Protein AF-A0A4Q4T130-F1 (afdb_monomer_lite)

Radius of gyration: 20.11 Å; chains: 1; bounding box: 54×39×54 Å

Structure (mmCIF, N/CA/C/O backbone):
data_AF-A0A4Q4T130-F1
#
_entry.id   AF-A0A4Q4T130-F1
#
loop_
_atom_site.group_PDB
_atom_site.id
_atom_site.type_symbol
_atom_site.label_atom_id
_atom_site.label_alt_id
_atom_site.label_comp_id
_atom_site.label_asym_id
_atom_site.label_entity_id
_atom_site.label_seq_id
_atom_site.pdbx_PDB_ins_code
_atom_site.Cartn_x
_atom_site.Cartn_y
_atom_site.Cartn_z
_atom_site.occupancy
_atom_site.B_iso_or_equiv
_atom_site.auth_seq_id
_atom_site.auth_comp_id
_atom_site.auth_asym_id
_atom_site.auth_atom_id
_atom_site.pdbx_PDB_model_num
ATOM 1 N N . MET A 1 1 ? 33.029 -19.494 -10.590 1.00 33.56 1 MET A N 1
ATOM 2 C CA . MET A 1 1 ? 32.177 -19.013 -11.698 1.00 33.56 1 MET A CA 1
ATOM 3 C C . MET A 1 1 ? 30.740 -19.379 -11.363 1.00 33.56 1 MET A C 1
ATOM 5 O O . MET A 1 1 ? 30.361 -20.527 -11.539 1.00 33.56 1 MET A O 1
ATOM 9 N N . ALA A 1 2 ? 29.992 -18.457 -10.752 1.00 32.38 2 ALA A N 1
ATOM 10 C CA . ALA A 1 2 ? 28.588 -18.683 -10.419 1.00 32.38 2 ALA A CA 1
ATOM 11 C C . ALA A 1 2 ? 27.733 -18.374 -11.653 1.00 32.38 2 ALA A C 1
ATOM 13 O O . ALA A 1 2 ? 27.843 -17.309 -12.256 1.00 32.38 2 ALA A O 1
ATOM 14 N N . GLN A 1 3 ? 26.941 -19.357 -12.055 1.00 32.34 3 GLN A N 1
ATOM 15 C CA . GLN A 1 3 ? 26.099 -19.342 -13.240 1.00 32.34 3 GLN A CA 1
ATOM 16 C C . GLN A 1 3 ? 24.960 -18.331 -13.030 1.00 32.34 3 GLN A C 1
ATOM 18 O O . GLN A 1 3 ? 24.119 -18.525 -12.151 1.00 32.34 3 GLN A O 1
ATOM 23 N N . ARG A 1 4 ? 24.965 -17.230 -13.801 1.00 37.72 4 ARG A N 1
ATOM 24 C CA . ARG A 1 4 ? 23.884 -16.229 -13.829 1.00 37.72 4 ARG A CA 1
ATOM 25 C C . ARG A 1 4 ? 22.572 -16.954 -14.157 1.00 37.72 4 ARG A C 1
ATOM 27 O O . ARG A 1 4 ? 22.457 -17.572 -15.214 1.00 37.72 4 ARG A O 1
ATOM 34 N N . ARG A 1 5 ? 21.613 -16.949 -13.227 1.00 41.00 5 ARG A N 1
ATOM 35 C CA . ARG A 1 5 ? 20.306 -17.589 -13.420 1.00 41.00 5 ARG A CA 1
ATOM 36 C C . ARG A 1 5 ? 19.491 -16.781 -14.433 1.00 41.00 5 ARG A C 1
ATOM 38 O O . ARG A 1 5 ? 19.205 -15.621 -14.191 1.00 41.00 5 ARG A O 1
ATOM 45 N N . GLY A 1 6 ? 19.149 -17.435 -15.544 1.00 38.72 6 GLY A N 1
ATOM 46 C CA . GLY A 1 6 ? 17.957 -17.222 -16.373 1.00 38.72 6 GLY A CA 1
ATOM 47 C C . GLY A 1 6 ? 17.506 -15.785 -16.627 1.00 38.72 6 GLY A C 1
ATOM 48 O O . GLY A 1 6 ? 16.575 -15.314 -15.989 1.00 38.72 6 GLY A O 1
ATOM 49 N N . SER A 1 7 ? 18.101 -15.159 -17.641 1.00 48.56 7 SER A N 1
ATOM 50 C CA . SER A 1 7 ? 17.540 -14.013 -18.360 1.00 48.56 7 SER A CA 1
ATOM 51 C C . SER A 1 7 ? 16.129 -14.336 -18.878 1.00 48.56 7 SER A C 1
ATOM 53 O O . SER A 1 7 ? 15.953 -15.261 -19.673 1.00 48.56 7 SER A O 1
ATOM 55 N N . SER A 1 8 ? 15.125 -13.575 -18.435 1.00 46.59 8 SER A N 1
ATOM 56 C CA . SER A 1 8 ? 13.824 -13.476 -19.103 1.00 46.59 8 SER A CA 1
ATOM 57 C C . SER A 1 8 ? 13.669 -12.057 -19.647 1.00 46.59 8 SER A C 1
ATOM 59 O O . SER A 1 8 ? 13.031 -11.197 -19.047 1.00 46.59 8 SER A O 1
ATOM 61 N N . THR A 1 9 ? 14.270 -11.825 -20.810 1.00 53.81 9 THR A N 1
ATOM 62 C CA . THR A 1 9 ? 14.227 -10.588 -21.601 1.00 53.81 9 THR A CA 1
ATOM 63 C C . THR A 1 9 ? 12.890 -10.418 -22.325 1.00 53.81 9 THR A C 1
ATOM 65 O O . THR A 1 9 ? 12.812 -10.573 -23.546 1.00 53.81 9 THR A O 1
ATOM 68 N N . ARG A 1 10 ? 11.808 -10.114 -21.604 1.00 62.28 10 ARG A N 1
ATOM 69 C CA . ARG A 1 10 ? 10.550 -9.682 -22.234 1.00 62.28 10 ARG A CA 1
ATOM 70 C C . ARG A 1 10 ? 10.157 -8.312 -21.724 1.00 62.28 10 ARG A C 1
ATOM 72 O O . ARG A 1 10 ? 9.743 -8.183 -20.586 1.00 62.28 10 ARG A O 1
ATOM 79 N N . ALA A 1 11 ? 10.280 -7.310 -22.595 1.00 65.44 11 ALA A N 1
ATOM 80 C CA . ALA A 1 11 ? 9.948 -5.933 -22.251 1.00 65.44 11 ALA A CA 1
ATOM 81 C C . ALA A 1 11 ? 8.455 -5.593 -22.375 1.00 65.44 11 ALA A C 1
ATOM 83 O O . ALA A 1 11 ? 8.005 -4.569 -21.877 1.00 65.44 11 ALA A O 1
ATOM 84 N N . THR A 1 12 ? 7.654 -6.439 -23.018 1.00 68.69 12 THR A N 1
ATOM 85 C CA . THR A 1 12 ? 6.204 -6.220 -23.153 1.00 68.69 12 THR A CA 1
ATOM 86 C C . THR A 1 12 ? 5.414 -6.684 -21.935 1.00 68.69 12 THR A C 1
ATOM 88 O O . THR A 1 12 ? 4.342 -6.148 -21.663 1.00 68.69 12 THR A O 1
ATOM 91 N N . ASP A 1 13 ? 5.944 -7.661 -21.204 1.00 70.56 13 ASP A N 1
ATOM 92 C CA . ASP A 1 13 ? 5.322 -8.193 -20.000 1.00 70.56 13 ASP A CA 1
ATOM 93 C C . ASP A 1 13 ? 5.741 -7.290 -18.840 1.00 70.56 13 ASP A C 1
ATOM 95 O O . ASP A 1 13 ? 6.932 -7.073 -18.630 1.00 70.56 13 ASP A O 1
ATOM 99 N N . LYS A 1 14 ? 4.775 -6.717 -18.112 1.00 75.56 14 LYS A N 1
ATOM 100 C CA . LYS A 1 14 ? 5.087 -5.811 -17.001 1.00 75.56 14 LYS A CA 1
ATOM 101 C C . LYS A 1 14 ? 5.783 -6.594 -15.892 1.00 75.56 14 LYS A C 1
ATOM 103 O O . LYS A 1 14 ? 5.142 -7.308 -15.126 1.00 75.56 14 LYS A O 1
ATOM 108 N N . TYR A 1 15 ? 7.099 -6.444 -15.821 1.00 77.81 15 TYR A N 1
ATOM 109 C CA . TYR A 1 15 ? 7.916 -6.972 -14.753 1.00 77.81 15 TYR A CA 1
ATOM 110 C C . TYR A 1 15 ? 7.750 -6.097 -13.507 1.00 77.81 15 TYR A C 1
ATOM 112 O O . TYR A 1 15 ? 7.943 -4.876 -13.584 1.00 77.81 15 TYR A O 1
ATOM 120 N N . PRO A 1 16 ? 7.393 -6.689 -12.363 1.00 68.06 16 PRO A N 1
ATOM 121 C CA . PRO A 1 16 ? 6.954 -5.917 -11.209 1.00 68.06 16 PRO A CA 1
ATOM 122 C C . PRO A 1 16 ? 8.091 -5.474 -10.254 1.00 68.06 16 PRO A C 1
ATOM 124 O O . PRO A 1 16 ? 7.803 -4.966 -9.177 1.00 68.06 16 PRO A O 1
ATOM 127 N N . GLY A 1 17 ? 9.370 -5.603 -10.649 1.00 74.12 17 GLY A N 1
ATOM 128 C CA . GLY A 1 17 ? 10.555 -5.151 -9.883 1.00 74.12 17 GLY A CA 1
ATOM 129 C C . GLY A 1 17 ? 10.716 -3.625 -9.741 1.00 74.12 17 GLY A C 1
ATOM 130 O O . GLY A 1 17 ? 9.925 -2.865 -10.292 1.00 74.12 17 GLY A O 1
ATOM 131 N N . TYR A 1 18 ? 11.734 -3.131 -9.026 1.00 74.56 18 TYR A N 1
ATOM 132 C CA . TYR A 1 18 ? 11.902 -1.680 -8.803 1.00 74.56 18 TYR A CA 1
ATOM 133 C C . TYR A 1 18 ? 12.488 -0.959 -10.011 1.00 74.56 18 TYR A C 1
ATOM 135 O O . TYR A 1 18 ? 13.350 -1.500 -10.689 1.00 74.56 18 TYR A O 1
ATOM 143 N N . ASP A 1 19 ? 12.050 0.273 -10.264 1.00 78.12 19 ASP A N 1
ATOM 144 C CA . ASP A 1 19 ? 12.617 1.086 -11.339 1.00 78.12 19 ASP A CA 1
ATOM 145 C C . ASP A 1 19 ? 14.047 1.528 -11.007 1.00 78.12 19 ASP A C 1
ATOM 147 O O . ASP A 1 19 ? 14.307 2.130 -9.961 1.00 78.12 19 ASP A O 1
ATOM 151 N N . ILE A 1 20 ? 14.970 1.219 -11.917 1.00 78.50 20 ILE A N 1
ATOM 152 C CA . ILE A 1 20 ? 16.379 1.613 -11.842 1.00 78.50 20 ILE A CA 1
ATOM 153 C C . ILE A 1 20 ? 16.558 2.946 -12.571 1.00 78.50 20 ILE A C 1
ATOM 155 O O . ILE A 1 20 ? 16.982 3.937 -11.977 1.00 78.50 20 ILE A O 1
ATOM 159 N N . GLU A 1 21 ? 16.190 2.965 -13.852 1.00 80.75 21 GLU A N 1
ATOM 160 C CA . GLU A 1 21 ? 16.332 4.092 -14.770 1.00 80.75 21 GLU A CA 1
ATOM 161 C C . GLU A 1 21 ? 15.270 3.983 -15.871 1.00 80.75 21 GLU A C 1
ATOM 163 O O . GLU A 1 21 ? 14.836 2.879 -16.218 1.00 80.75 21 GLU A O 1
ATOM 168 N N . ASN A 1 22 ? 14.850 5.115 -16.439 1.00 80.12 22 ASN A N 1
ATOM 169 C CA . ASN A 1 22 ? 14.034 5.129 -17.645 1.00 80.12 22 ASN A CA 1
ATOM 170 C C . ASN A 1 22 ? 14.612 6.095 -18.680 1.00 80.12 22 ASN A C 1
ATOM 172 O O . ASN A 1 22 ? 15.232 7.097 -18.332 1.00 80.12 22 ASN A O 1
ATOM 176 N N . CYS A 1 23 ? 14.436 5.766 -19.955 1.00 82.12 23 CYS A N 1
ATOM 177 C CA . CYS A 1 23 ? 14.755 6.675 -21.046 1.00 82.12 23 CYS A CA 1
ATOM 178 C C . CYS A 1 23 ? 13.895 6.372 -22.272 1.00 82.12 23 CYS A C 1
ATOM 180 O O . CYS A 1 23 ? 13.350 5.269 -22.424 1.00 82.12 23 CYS A O 1
ATOM 182 N N . GLU A 1 24 ? 13.777 7.367 -23.147 1.00 86.69 24 GLU A N 1
ATOM 183 C CA . GLU A 1 24 ? 13.183 7.171 -24.461 1.00 86.69 24 GLU A CA 1
ATOM 184 C C . GLU A 1 24 ? 14.025 6.170 -25.260 1.00 86.69 24 GLU A C 1
ATOM 186 O O . GLU A 1 24 ? 15.259 6.225 -25.272 1.00 86.69 24 GLU A O 1
ATOM 191 N N . LYS A 1 25 ? 13.349 5.244 -25.939 1.00 87.69 25 LYS A N 1
ATOM 192 C CA . LYS A 1 25 ? 13.977 4.264 -26.824 1.00 87.69 25 LYS A CA 1
ATOM 193 C C . LYS A 1 25 ? 13.149 4.118 -28.093 1.00 87.69 25 LYS A C 1
ATOM 195 O O . LYS A 1 25 ? 11.928 4.196 -28.074 1.00 87.69 25 LYS A O 1
ATOM 200 N N . GLU A 1 26 ? 13.818 3.812 -29.198 1.00 88.69 26 GLU A N 1
ATOM 201 C CA . GLU A 1 26 ? 13.170 3.690 -30.510 1.00 88.69 26 GLU A CA 1
ATOM 202 C C . GLU A 1 26 ? 12.431 2.353 -30.700 1.00 88.69 26 GLU A C 1
ATOM 204 O O . GLU A 1 26 ? 11.586 2.224 -31.582 1.00 88.69 26 GLU A O 1
ATOM 209 N N . SER A 1 27 ? 12.741 1.329 -29.892 1.00 88.69 27 SER A N 1
ATOM 210 C CA . SER A 1 27 ? 12.096 0.014 -29.992 1.00 88.69 27 SER A CA 1
ATOM 211 C C . SER A 1 27 ? 12.201 -0.831 -28.719 1.00 88.69 27 SER A C 1
ATOM 213 O O . SER A 1 27 ? 13.114 -0.669 -27.905 1.00 88.69 27 SER A O 1
ATOM 215 N N . VAL A 1 28 ? 11.314 -1.827 -28.610 1.00 87.25 28 VAL A N 1
ATOM 216 C CA . VAL A 1 28 ? 11.365 -2.888 -27.586 1.00 87.25 28 VAL A CA 1
ATOM 217 C C . VAL A 1 28 ? 12.736 -3.578 -27.572 1.00 87.25 28 VAL A C 1
ATOM 219 O O . VAL A 1 28 ? 13.264 -3.888 -26.508 1.00 87.25 28 VAL A O 1
ATOM 222 N N . ALA A 1 29 ? 13.348 -3.786 -28.742 1.00 89.75 29 ALA A N 1
ATOM 223 C CA . ALA A 1 29 ? 14.671 -4.397 -28.851 1.00 89.75 29 ALA A CA 1
ATOM 224 C C . ALA A 1 29 ? 15.766 -3.512 -28.234 1.00 89.75 29 ALA A C 1
ATOM 226 O O . ALA A 1 29 ? 16.597 -4.012 -27.480 1.00 89.75 29 ALA A O 1
ATOM 227 N N . ALA A 1 30 ? 15.725 -2.200 -28.486 1.00 90.06 30 ALA A N 1
ATOM 228 C CA . ALA A 1 30 ? 16.647 -1.243 -27.872 1.00 90.06 30 ALA A CA 1
ATOM 229 C C . ALA A 1 30 ? 16.462 -1.161 -26.347 1.00 90.06 30 ALA A C 1
ATOM 231 O O . ALA A 1 30 ? 17.432 -1.009 -25.609 1.00 90.06 30 ALA A O 1
ATOM 232 N N . CYS A 1 31 ? 15.225 -1.312 -25.869 1.00 89.75 31 CYS A N 1
ATOM 233 C CA . CYS A 1 31 ? 14.913 -1.392 -24.445 1.00 89.75 31 CYS A CA 1
ATOM 234 C C . CYS A 1 31 ? 15.523 -2.637 -23.778 1.00 89.75 31 CYS A C 1
ATOM 236 O O . CYS A 1 31 ? 16.168 -2.544 -22.735 1.00 89.75 31 CYS A O 1
ATOM 238 N N . ILE A 1 32 ? 15.383 -3.801 -24.418 1.00 89.50 32 ILE A N 1
ATOM 239 C CA . ILE A 1 32 ? 15.967 -5.060 -23.936 1.00 89.50 32 ILE A CA 1
ATOM 240 C C . ILE A 1 32 ? 17.499 -4.999 -23.943 1.00 89.50 32 ILE A C 1
ATOM 242 O O . ILE A 1 32 ? 18.124 -5.417 -22.970 1.00 89.50 32 ILE A O 1
ATOM 246 N N . ALA A 1 33 ? 18.099 -4.476 -25.016 1.00 91.06 33 ALA A N 1
ATOM 247 C CA . ALA A 1 33 ? 19.549 -4.327 -25.122 1.00 91.06 33 ALA A CA 1
ATOM 248 C C . ALA A 1 33 ? 20.102 -3.436 -24.001 1.00 91.06 33 ALA A C 1
ATOM 250 O O . ALA A 1 33 ? 21.074 -3.801 -23.351 1.00 91.06 33 ALA A O 1
ATOM 251 N N . TRP A 1 34 ? 19.418 -2.329 -23.707 1.00 90.44 34 TRP A N 1
ATOM 252 C CA . TRP A 1 34 ? 19.812 -1.424 -22.633 1.00 90.44 34 TRP A CA 1
ATOM 253 C C . TRP A 1 34 ? 19.775 -2.088 -21.251 1.00 90.44 34 TRP A C 1
ATOM 255 O O . TRP A 1 34 ? 20.717 -1.938 -20.482 1.00 90.44 34 TRP A O 1
ATOM 265 N N . CYS A 1 35 ? 18.753 -2.898 -20.957 1.00 89.12 35 CYS A N 1
ATOM 266 C CA . CYS A 1 35 ? 18.733 -3.686 -19.721 1.00 89.12 35 CYS A CA 1
ATOM 267 C C . CYS A 1 35 ? 19.882 -4.696 -19.646 1.00 89.12 35 CYS A C 1
ATOM 269 O O . CYS A 1 35 ? 20.446 -4.906 -18.582 1.00 89.12 35 CYS A O 1
ATOM 271 N N . ALA A 1 36 ? 20.249 -5.323 -20.766 1.00 88.56 36 ALA A N 1
ATOM 272 C CA . ALA A 1 36 ? 21.342 -6.294 -20.782 1.00 88.56 36 ALA A CA 1
ATOM 273 C C . ALA A 1 36 ? 22.716 -5.660 -20.487 1.00 88.56 36 ALA A C 1
ATOM 275 O O . ALA A 1 36 ? 23.625 -6.361 -20.040 1.00 88.56 36 ALA A O 1
ATOM 276 N N . GLU A 1 37 ? 22.860 -4.361 -20.755 1.00 88.31 37 GLU A N 1
ATOM 277 C CA . GLU A 1 37 ? 24.069 -3.571 -20.500 1.00 88.31 37 GLU A CA 1
ATOM 278 C C . GLU A 1 37 ? 24.068 -2.900 -19.122 1.00 88.31 37 GLU A C 1
ATOM 280 O O . GLU A 1 37 ? 25.136 -2.607 -18.587 1.00 88.31 37 GLU A O 1
ATOM 285 N N . ALA A 1 38 ? 22.890 -2.652 -18.552 1.00 84.62 38 ALA A N 1
ATOM 286 C CA . ALA A 1 38 ? 22.750 -2.025 -17.250 1.00 84.62 38 ALA A CA 1
ATOM 287 C C . ALA A 1 38 ? 23.055 -3.014 -16.121 1.00 84.62 38 ALA A C 1
ATOM 289 O O . ALA A 1 38 ? 22.462 -4.093 -16.020 1.00 84.62 38 ALA A O 1
ATOM 290 N N . ASP A 1 39 ? 23.955 -2.609 -15.228 1.00 82.00 39 ASP A N 1
ATOM 291 C CA . ASP A 1 39 ? 24.194 -3.339 -13.992 1.00 82.00 39 ASP A CA 1
ATOM 292 C C . ASP A 1 39 ? 22.893 -3.420 -13.178 1.00 82.00 39 ASP A C 1
ATOM 294 O O . ASP A 1 39 ? 22.112 -2.473 -13.117 1.00 82.00 39 ASP A O 1
ATOM 298 N N . GLU A 1 40 ? 22.647 -4.587 -12.576 1.00 80.12 40 GLU A N 1
ATOM 299 C CA . GLU A 1 40 ? 21.514 -4.831 -11.666 1.00 80.12 40 GLU A CA 1
ATOM 300 C C . GLU A 1 40 ? 20.120 -4.815 -12.332 1.00 80.12 40 GLU A C 1
ATOM 302 O O . GLU A 1 40 ? 19.113 -5.033 -11.654 1.00 80.12 40 GLU A O 1
ATOM 307 N N . CYS A 1 41 ? 20.041 -4.668 -13.662 1.00 85.81 41 CYS A N 1
ATOM 308 C CA . CYS A 1 41 ? 18.794 -4.834 -14.405 1.00 85.81 41 CYS A CA 1
ATOM 309 C C . CYS A 1 41 ? 18.404 -6.314 -14.522 1.00 85.81 41 CYS A C 1
ATOM 311 O O . CYS A 1 41 ? 19.092 -7.126 -15.144 1.00 85.81 41 CYS A O 1
ATOM 313 N N . ALA A 1 42 ? 17.266 -6.667 -13.927 1.00 85.50 42 ALA A N 1
ATOM 314 C CA . ALA A 1 42 ? 16.674 -7.996 -14.017 1.00 85.50 42 ALA A CA 1
ATOM 315 C C . ALA A 1 42 ? 15.690 -8.122 -15.187 1.00 85.50 42 ALA A C 1
ATOM 317 O O . ALA A 1 42 ? 15.571 -9.196 -15.780 1.00 85.50 42 ALA A O 1
ATOM 318 N N . ALA A 1 43 ? 14.983 -7.041 -15.520 1.00 87.44 43 ALA A N 1
ATOM 319 C CA . ALA A 1 43 ? 14.048 -6.983 -16.639 1.00 87.44 43 ALA A CA 1
ATOM 320 C C . ALA A 1 43 ? 13.842 -5.539 -17.106 1.00 87.44 43 ALA A C 1
ATOM 322 O O . ALA A 1 43 ? 14.270 -4.600 -16.449 1.00 87.44 43 ALA A O 1
ATOM 323 N N . ALA A 1 44 ? 13.136 -5.348 -1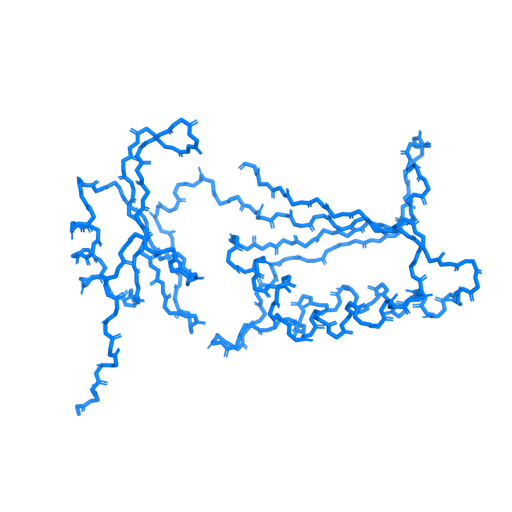8.217 1.00 88.44 44 ALA A N 1
ATOM 324 C CA . ALA A 1 44 ? 12.705 -4.027 -18.654 1.00 88.44 44 ALA A CA 1
ATOM 325 C C . ALA A 1 44 ? 11.200 -4.018 -18.905 1.00 88.44 44 ALA A C 1
ATOM 327 O O . ALA A 1 44 ? 10.643 -5.058 -19.225 1.00 88.44 44 ALA A O 1
ATOM 328 N N . ASN A 1 45 ? 10.561 -2.856 -18.811 1.00 86.44 45 ASN A N 1
ATOM 329 C CA . ASN A 1 45 ? 9.171 -2.640 -19.194 1.00 86.44 45 ASN A CA 1
ATOM 330 C C . ASN A 1 45 ? 9.103 -1.603 -20.316 1.00 86.44 45 ASN A C 1
ATOM 332 O O . ASN A 1 45 ? 9.658 -0.513 -20.210 1.00 86.44 45 ASN A O 1
ATOM 336 N N . TRP A 1 46 ? 8.369 -1.927 -21.372 1.00 85.88 46 TRP A N 1
ATOM 337 C CA . TRP A 1 46 ? 8.140 -1.081 -22.533 1.00 85.88 46 TRP A CA 1
ATOM 338 C C . TRP A 1 46 ? 6.782 -0.389 -22.448 1.00 85.88 46 TRP A C 1
ATOM 340 O O . TRP A 1 46 ? 5.771 -1.017 -22.103 1.00 85.88 46 TRP A O 1
ATOM 350 N N . TYR A 1 47 ? 6.752 0.894 -22.794 1.00 82.12 47 TYR A N 1
ATOM 351 C CA . TYR A 1 47 ? 5.546 1.707 -22.898 1.00 82.12 47 TYR A CA 1
ATOM 352 C C . TYR A 1 47 ? 5.556 2.427 -24.244 1.00 82.12 47 TYR A C 1
ATOM 354 O O . TYR A 1 47 ? 6.522 3.108 -24.579 1.00 82.12 47 TYR A O 1
ATOM 362 N N . ASN A 1 48 ? 4.485 2.259 -25.019 1.00 81.19 48 ASN A N 1
ATOM 363 C CA . ASN A 1 48 ? 4.315 3.003 -26.262 1.00 81.19 48 ASN A CA 1
ATOM 364 C C . ASN A 1 48 ? 3.825 4.422 -25.962 1.00 81.19 48 ASN A C 1
ATOM 366 O O . ASN A 1 48 ? 3.056 4.615 -25.017 1.00 81.19 48 ASN A O 1
ATOM 370 N N . ALA A 1 49 ? 4.202 5.369 -26.818 1.00 77.12 49 ALA A N 1
ATOM 371 C CA . ALA A 1 49 ? 3.595 6.691 -26.856 1.00 77.12 49 ALA A CA 1
ATOM 372 C C . ALA A 1 49 ? 2.069 6.571 -26.997 1.00 77.12 49 ALA A C 1
ATOM 374 O O . ALA A 1 49 ? 1.561 5.734 -27.756 1.00 77.12 49 ALA A O 1
ATOM 375 N N . GLY A 1 50 ? 1.323 7.398 -26.270 1.00 68.88 50 GLY A N 1
ATOM 376 C CA . GLY A 1 50 ? -0.130 7.328 -26.312 1.00 68.88 50 GLY A CA 1
ATOM 377 C C . GLY A 1 50 ? -0.845 8.320 -25.401 1.00 68.88 50 GLY A C 1
ATOM 378 O O . GLY A 1 50 ? -0.240 8.912 -24.508 1.00 68.88 50 GLY A O 1
ATOM 379 N N . PRO A 1 51 ? -2.171 8.457 -25.576 1.00 51.03 51 PRO A N 1
ATOM 380 C CA . PRO A 1 51 ? -2.987 9.501 -24.946 1.00 51.03 51 PRO A CA 1
ATOM 381 C C . PRO A 1 51 ? -3.105 9.405 -23.414 1.00 51.03 51 PRO A C 1
ATOM 383 O O . PRO A 1 51 ? -3.829 10.188 -22.812 1.00 51.03 51 PRO A O 1
ATOM 386 N N . GLN A 1 52 ? -2.450 8.428 -22.782 1.00 48.16 52 GLN A N 1
ATOM 387 C CA . GLN A 1 52 ? -2.600 8.079 -21.367 1.00 48.16 52 GLN A CA 1
ATOM 388 C C . GLN A 1 52 ? -1.283 8.149 -20.574 1.00 48.16 52 GLN A C 1
ATOM 390 O O . GLN A 1 52 ? -1.278 7.703 -19.430 1.00 48.16 52 GLN A O 1
ATOM 395 N N . GLY A 1 53 ? -0.177 8.691 -21.115 1.00 55.25 53 GLY A N 1
ATOM 396 C CA . GLY A 1 53 ? 0.983 8.912 -20.233 1.00 55.25 53 GLY A CA 1
ATOM 397 C C . GLY A 1 53 ? 2.341 9.331 -20.794 1.00 55.25 53 GLY A C 1
ATOM 398 O O . GLY A 1 53 ? 3.212 9.604 -19.979 1.00 55.25 53 GLY A O 1
ATOM 399 N N . ALA A 1 54 ? 2.565 9.406 -22.110 1.00 56.31 54 ALA A N 1
ATOM 400 C CA . ALA A 1 54 ? 3.779 10.018 -22.673 1.00 56.31 54 ALA A CA 1
ATOM 401 C C . ALA A 1 54 ? 3.634 10.261 -24.185 1.00 56.31 54 ALA A C 1
ATOM 403 O O . ALA A 1 54 ? 3.047 9.435 -24.887 1.00 56.31 54 ALA A O 1
ATOM 404 N N . ASP A 1 55 ? 4.236 11.341 -24.693 1.00 65.81 55 ASP A N 1
ATOM 405 C CA . ASP A 1 55 ? 4.339 11.623 -26.137 1.00 65.81 55 ASP A CA 1
ATOM 406 C C . ASP A 1 55 ? 5.389 10.739 -26.843 1.00 65.81 55 ASP A C 1
ATOM 408 O O . ASP A 1 55 ? 5.475 10.728 -28.070 1.00 65.81 55 ASP A O 1
ATOM 412 N N . LEU A 1 56 ? 6.185 9.988 -26.072 1.00 73.56 56 LEU A N 1
ATOM 413 C CA . LEU A 1 56 ? 7.351 9.233 -26.533 1.00 73.56 56 LEU A CA 1
ATOM 414 C C . LEU A 1 56 ? 7.298 7.776 -26.050 1.00 73.56 56 LEU A C 1
ATOM 416 O O . LEU A 1 56 ? 6.617 7.443 -25.077 1.00 73.56 56 LEU A O 1
ATOM 420 N N . ASN A 1 57 ? 8.024 6.895 -26.741 1.00 81.56 57 ASN A N 1
ATOM 421 C CA . ASN A 1 57 ? 8.169 5.495 -26.344 1.00 81.56 57 ASN A CA 1
ATOM 422 C C . ASN A 1 57 ? 9.226 5.367 -25.242 1.00 81.56 57 ASN A C 1
ATOM 424 O O . ASN A 1 57 ? 10.383 5.727 -25.453 1.00 81.56 57 ASN A O 1
ATOM 428 N N . TYR A 1 58 ? 8.865 4.791 -24.098 1.00 82.69 58 TYR A N 1
ATOM 429 C CA . TYR A 1 58 ? 9.766 4.686 -22.951 1.00 82.69 58 TYR A CA 1
ATOM 430 C C . TYR A 1 58 ? 10.113 3.246 -22.594 1.00 82.69 58 TYR A C 1
ATOM 432 O O . TYR A 1 58 ? 9.263 2.350 -22.560 1.00 82.69 58 TYR A O 1
ATOM 440 N N . CYS A 1 59 ? 11.386 3.060 -22.254 1.00 86.69 59 CYS A N 1
ATOM 441 C CA . CYS A 1 59 ? 11.903 1.864 -21.614 1.00 86.69 59 CYS A CA 1
ATOM 442 C C . CYS A 1 59 ? 12.160 2.135 -20.135 1.00 86.69 59 CYS A C 1
ATOM 444 O O . CYS A 1 59 ? 12.781 3.138 -19.796 1.00 86.69 59 CYS A O 1
ATOM 446 N N . TRP A 1 60 ? 11.728 1.221 -19.275 1.00 85.12 60 TRP A N 1
ATOM 447 C CA . TRP A 1 60 ? 11.963 1.263 -17.836 1.00 85.12 60 TRP A CA 1
ATOM 448 C C . TRP A 1 60 ? 12.764 0.043 -17.414 1.00 85.12 60 TRP A C 1
ATOM 450 O O . TRP A 1 60 ? 12.292 -1.080 -17.579 1.00 85.12 60 TRP A O 1
ATOM 460 N N . LEU A 1 61 ? 13.959 0.249 -16.874 1.00 87.06 61 LEU A N 1
ATOM 461 C CA . LEU A 1 61 ? 14.794 -0.822 -16.344 1.00 87.06 61 LEU A CA 1
ATOM 462 C C . LEU A 1 61 ? 14.322 -1.208 -14.948 1.00 87.06 61 LEU A C 1
ATOM 464 O O . LEU A 1 61 ? 14.066 -0.342 -14.113 1.00 87.06 61 LEU A O 1
ATOM 468 N N . LYS A 1 62 ? 14.216 -2.509 -14.695 1.00 81.06 62 LYS A N 1
ATOM 469 C CA . LYS A 1 62 ? 13.658 -3.077 -13.472 1.00 81.06 62 LYS A CA 1
ATOM 470 C C . LYS A 1 62 ? 14.705 -3.922 -12.765 1.00 81.06 62 LYS A C 1
ATOM 472 O O . LYS A 1 62 ? 15.273 -4.829 -13.372 1.00 81.06 62 LYS A O 1
ATOM 477 N N . SER A 1 63 ? 14.929 -3.661 -11.483 1.00 81.50 63 SER A N 1
ATOM 478 C CA . SER A 1 63 ? 15.770 -4.497 -10.628 1.00 81.50 63 SER A CA 1
ATOM 479 C C . SER A 1 63 ? 15.075 -5.813 -10.309 1.00 81.50 63 SER A C 1
ATOM 481 O O . SER A 1 63 ? 13.851 -5.934 -10.428 1.00 81.50 63 SER A O 1
ATOM 483 N N . ASP A 1 64 ? 15.833 -6.797 -9.826 1.00 72.19 64 ASP A N 1
ATOM 484 C CA . ASP A 1 64 ? 15.208 -7.868 -9.064 1.00 72.19 64 ASP A CA 1
ATOM 485 C C . ASP A 1 64 ? 14.712 -7.299 -7.728 1.00 72.19 64 ASP A C 1
ATOM 487 O O . ASP A 1 64 ? 15.101 -6.218 -7.273 1.00 72.19 64 ASP A O 1
ATOM 491 N N . TYR A 1 65 ? 13.776 -7.988 -7.102 1.00 64.19 65 TYR A N 1
ATOM 492 C CA . TYR A 1 65 ? 13.164 -7.486 -5.887 1.00 64.19 65 TYR A CA 1
ATOM 493 C C . TYR A 1 65 ? 14.093 -7.507 -4.649 1.00 64.19 65 TYR A C 1
ATOM 495 O O . TYR A 1 65 ? 13.600 -7.326 -3.537 1.00 64.19 65 TYR A O 1
ATOM 503 N N . GLY A 1 66 ? 15.401 -7.756 -4.813 1.00 53.28 66 GLY A N 1
ATOM 504 C CA . GLY A 1 66 ? 16.424 -7.804 -3.760 1.00 53.28 66 GLY A CA 1
ATOM 505 C C . GLY A 1 66 ? 17.206 -6.498 -3.541 1.00 53.28 66 GLY A C 1
ATOM 506 O O . GLY A 1 66 ? 18.087 -6.491 -2.687 1.00 53.28 66 GLY A O 1
ATOM 507 N N . GLU A 1 67 ? 16.804 -5.427 -4.248 1.00 53.88 67 GLU A N 1
ATOM 508 C CA . GLU A 1 67 ? 17.300 -4.029 -4.308 1.00 53.88 67 GLU A CA 1
ATOM 509 C C . GLU A 1 67 ? 18.495 -3.723 -5.234 1.00 53.88 67 GLU A C 1
ATOM 511 O O . GLU A 1 67 ? 19.603 -4.158 -4.956 1.00 53.88 67 GLU A O 1
ATOM 516 N N . VAL A 1 68 ? 18.287 -2.789 -6.186 1.00 52.53 68 VAL A N 1
ATOM 517 C CA . VAL A 1 68 ? 18.968 -1.469 -6.251 1.00 52.53 68 VAL A CA 1
ATOM 518 C C . VAL A 1 68 ? 18.023 -0.409 -6.845 1.00 52.53 68 VAL A C 1
ATOM 520 O O . VAL A 1 68 ? 17.252 -0.689 -7.759 1.00 52.53 68 VAL A O 1
ATOM 523 N N . ARG A 1 69 ? 18.109 0.828 -6.321 1.00 60.50 69 ARG A N 1
ATOM 524 C CA . ARG A 1 69 ? 17.530 2.066 -6.880 1.00 60.50 69 ARG A CA 1
ATOM 525 C C . ARG A 1 69 ? 18.598 3.162 -6.940 1.00 60.50 69 ARG A C 1
ATOM 527 O O . ARG A 1 69 ? 19.047 3.574 -5.870 1.00 60.50 69 ARG A O 1
ATOM 534 N N . LYS A 1 70 ? 18.921 3.732 -8.112 1.00 55.22 70 LYS A N 1
ATOM 535 C CA . LYS A 1 70 ? 19.375 5.141 -8.189 1.00 55.22 70 LYS A CA 1
ATOM 536 C C . LYS A 1 70 ? 18.833 5.866 -9.418 1.00 55.22 70 LYS A C 1
ATOM 538 O O . LYS A 1 70 ? 19.414 5.878 -10.493 1.00 55.22 70 LYS A O 1
ATOM 543 N N . THR A 1 71 ? 17.746 6.572 -9.150 1.00 64.12 71 THR A N 1
ATOM 544 C CA . THR A 1 71 ? 16.997 7.459 -10.028 1.00 64.12 71 THR A CA 1
ATOM 545 C C . THR A 1 71 ? 17.753 8.766 -10.265 1.00 64.12 71 THR A C 1
ATOM 547 O O . THR A 1 71 ? 17.674 9.681 -9.439 1.00 64.12 71 THR A O 1
ATOM 550 N N . LYS A 1 72 ? 18.471 8.899 -11.382 1.00 49.34 72 LYS A N 1
ATOM 551 C CA . LYS A 1 72 ? 18.965 10.221 -11.801 1.00 49.34 72 LYS A CA 1
ATOM 552 C C . LYS A 1 72 ? 18.421 10.704 -13.132 1.00 49.34 72 LYS A C 1
ATOM 554 O O . LYS A 1 72 ? 19.077 11.537 -13.722 1.00 49.34 72 LYS A O 1
ATOM 559 N N . ASP A 1 73 ? 17.250 10.194 -13.518 1.00 50.47 73 ASP A N 1
ATOM 560 C CA . ASP A 1 73 ? 16.207 10.901 -14.273 1.00 50.47 73 ASP A CA 1
ATOM 561 C C . ASP A 1 73 ? 14.909 10.066 -14.284 1.00 50.47 73 ASP A C 1
ATOM 563 O O . ASP A 1 73 ? 14.272 9.861 -15.313 1.00 50.47 73 ASP A O 1
ATOM 567 N N . ALA 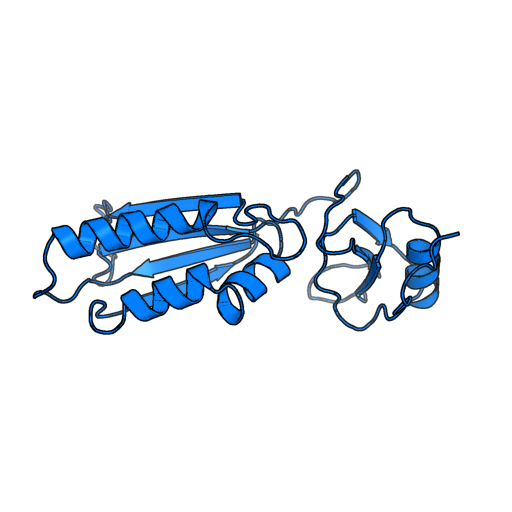A 1 74 ? 14.443 9.623 -13.104 1.00 50.72 74 ALA A N 1
ATOM 568 C CA . ALA A 1 74 ? 12.998 9.473 -12.944 1.00 50.72 74 ALA A CA 1
ATOM 569 C C . ALA A 1 74 ? 12.455 10.902 -12.970 1.00 50.72 74 ALA A C 1
ATOM 571 O O . ALA A 1 74 ? 12.325 11.524 -11.916 1.00 50.72 74 ALA A O 1
ATOM 572 N N . GLN A 1 75 ? 12.276 11.486 -14.157 1.00 45.62 75 GLN A N 1
ATOM 573 C CA . GLN A 1 75 ? 11.546 12.735 -14.259 1.00 45.62 75 GLN A CA 1
ATOM 574 C C . GLN A 1 75 ? 10.160 12.445 -13.704 1.00 45.62 75 GLN A C 1
ATOM 576 O O . GLN A 1 75 ? 9.339 11.814 -14.360 1.00 45.62 75 GLN A O 1
ATOM 581 N N . SER A 1 76 ? 9.990 12.812 -12.432 1.00 44.91 76 SER A N 1
ATOM 582 C CA . SER A 1 76 ? 8.873 13.600 -11.942 1.00 44.91 76 SER A CA 1
ATOM 583 C C . SER A 1 76 ? 7.657 13.396 -12.833 1.00 44.91 76 SER A C 1
ATOM 585 O O . SER A 1 76 ? 7.353 14.185 -13.713 1.00 44.91 76 SER A O 1
ATOM 587 N N . VAL A 1 77 ? 7.006 12.269 -12.673 1.00 41.44 77 VAL A N 1
ATOM 588 C CA . VAL A 1 77 ? 6.242 12.119 -11.463 1.00 41.44 77 VAL A CA 1
ATOM 589 C C . VAL A 1 77 ? 6.665 10.861 -10.709 1.00 41.44 77 VAL A C 1
ATOM 591 O O . VAL A 1 77 ? 6.273 9.744 -11.030 1.00 41.44 77 VAL A O 1
ATOM 594 N N . ASN A 1 78 ? 7.479 11.044 -9.660 1.00 50.22 78 ASN A N 1
ATOM 595 C CA . ASN A 1 78 ? 7.458 10.105 -8.547 1.00 50.22 78 ASN A CA 1
ATOM 596 C C . ASN A 1 78 ? 6.074 10.275 -7.933 1.00 50.22 78 ASN A C 1
ATOM 598 O O . ASN A 1 78 ? 5.893 11.104 -7.041 1.00 50.22 78 ASN A O 1
ATOM 602 N N . ILE A 1 79 ? 5.085 9.634 -8.549 1.00 49.50 79 ILE A N 1
ATOM 603 C CA . ILE A 1 79 ? 3.731 9.706 -8.074 1.00 49.50 79 ILE A CA 1
ATOM 604 C C . ILE A 1 79 ? 3.691 8.787 -6.872 1.00 49.50 79 ILE A C 1
ATOM 606 O O . ILE A 1 79 ? 3.725 7.571 -7.077 1.00 49.50 79 ILE A O 1
ATOM 610 N N . PRO A 1 80 ? 3.619 9.306 -5.636 1.00 58.03 80 PRO A N 1
ATOM 611 C CA . PRO A 1 80 ? 3.272 8.438 -4.533 1.00 58.03 80 PRO A CA 1
ATOM 612 C C . PRO A 1 80 ? 1.956 7.752 -4.900 1.00 58.03 80 PRO A C 1
ATOM 614 O O . PRO A 1 80 ? 0.945 8.420 -5.132 1.00 58.03 80 PRO A O 1
ATOM 617 N N . ILE A 1 81 ? 1.981 6.425 -5.010 1.00 67.94 81 ILE A N 1
ATOM 618 C CA . ILE A 1 81 ? 0.745 5.670 -5.156 1.00 67.94 81 ILE A CA 1
ATOM 619 C C . ILE A 1 81 ? 0.123 5.666 -3.777 1.00 67.94 81 ILE A C 1
ATOM 621 O O . ILE A 1 81 ? 0.668 5.082 -2.836 1.00 67.94 81 ILE A O 1
ATOM 625 N N . LEU A 1 82 ? -0.995 6.367 -3.656 1.00 72.94 82 LEU A N 1
ATOM 626 C CA . LEU A 1 82 ? -1.716 6.488 -2.408 1.00 72.94 82 LEU A CA 1
ATOM 627 C C . LEU A 1 82 ? -2.916 5.553 -2.457 1.00 72.94 82 LEU A C 1
ATOM 629 O O . LEU A 1 82 ? -3.829 5.723 -3.264 1.00 72.94 82 LEU A O 1
ATOM 633 N N . ASN A 1 83 ? -2.903 4.569 -1.564 1.00 73.62 83 ASN A N 1
ATOM 634 C CA . ASN A 1 83 ? -4.091 3.819 -1.195 1.00 73.62 83 ASN A CA 1
ATOM 635 C C . ASN A 1 83 ? -4.706 4.521 0.016 1.00 73.62 83 ASN A C 1
ATOM 637 O O . ASN A 1 83 ? -4.201 4.431 1.138 1.00 73.62 83 ASN A O 1
ATOM 641 N N . ALA A 1 84 ? -5.789 5.254 -0.211 1.00 68.81 84 ALA A N 1
ATOM 642 C CA . ALA A 1 84 ? -6.614 5.788 0.856 1.00 68.81 84 ALA A CA 1
ATOM 643 C C . ALA A 1 84 ? -7.668 4.748 1.242 1.00 68.81 84 ALA A C 1
ATOM 645 O O . ALA A 1 84 ? -8.566 4.416 0.463 1.00 68.81 84 ALA A O 1
ATOM 646 N N . GLN A 1 85 ? -7.579 4.256 2.472 1.00 70.56 85 GLN A N 1
ATOM 647 C CA . GLN A 1 85 ? -8.560 3.360 3.060 1.00 70.56 85 GLN A CA 1
ATOM 648 C C . GLN A 1 85 ? -9.390 4.117 4.098 1.00 70.56 85 GLN A C 1
ATOM 650 O O . GLN A 1 85 ? -8.906 4.514 5.157 1.00 70.56 85 GLN A O 1
ATOM 655 N N . LEU A 1 86 ? -10.670 4.304 3.794 1.00 65.06 86 LEU A N 1
ATOM 656 C CA . LEU A 1 86 ? -11.651 4.949 4.657 1.00 65.06 86 LEU A CA 1
ATOM 657 C C . LEU A 1 86 ? -12.532 3.874 5.302 1.00 65.06 86 LEU A C 1
ATOM 659 O O . LEU A 1 86 ? -13.199 3.092 4.616 1.00 65.06 86 LEU A O 1
ATOM 663 N N . LEU A 1 87 ? -12.554 3.827 6.632 1.00 67.00 87 LEU A N 1
ATOM 664 C CA . LEU A 1 87 ? -13.333 2.854 7.397 1.00 67.00 87 LEU A CA 1
ATOM 665 C C . LEU A 1 87 ? -14.553 3.549 7.996 1.00 67.00 87 LEU A C 1
ATOM 667 O O . LEU A 1 87 ? -14.431 4.484 8.790 1.00 67.00 87 LEU A O 1
ATOM 671 N N . LYS A 1 88 ? -15.750 3.096 7.596 1.00 58.53 88 LYS A N 1
ATOM 672 C CA . LYS A 1 88 ? -16.997 3.773 7.956 1.00 58.53 88 LYS A CA 1
ATOM 673 C C . LYS A 1 88 ? -17.233 3.697 9.457 1.00 58.53 88 LYS A C 1
ATOM 675 O O . LYS A 1 88 ? -17.432 4.700 10.119 1.00 58.53 88 LYS A O 1
ATOM 680 N N . SER A 1 89 ? -17.156 2.492 9.997 1.00 64.12 89 SER A N 1
ATOM 681 C CA . SER A 1 89 ? -17.542 2.247 11.376 1.00 64.12 89 SER A CA 1
ATOM 682 C C . SER A 1 89 ? -17.145 0.838 11.783 1.00 64.12 89 SER A C 1
ATOM 684 O O . SER A 1 89 ? -17.321 -0.120 11.023 1.00 64.12 89 SER A O 1
ATOM 686 N N . PHE A 1 90 ? -16.634 0.717 13.004 1.00 78.06 90 PHE A N 1
ATOM 687 C CA . PHE A 1 90 ? -16.752 -0.531 13.742 1.00 78.06 90 PHE A CA 1
ATOM 688 C C . PHE A 1 90 ? -18.228 -0.737 14.085 1.00 78.06 90 PHE A C 1
ATOM 690 O O . PHE A 1 90 ? -18.946 0.240 14.320 1.00 78.06 90 PHE A O 1
ATOM 697 N N . LYS A 1 91 ? -18.699 -1.985 14.105 1.00 80.19 91 LYS A N 1
ATOM 698 C CA . LYS A 1 91 ? -20.055 -2.275 14.583 1.00 80.19 91 LYS A CA 1
ATOM 699 C C . LYS A 1 91 ? -20.225 -1.761 16.019 1.00 80.19 91 LYS A C 1
ATOM 701 O O . LYS A 1 91 ? -19.266 -1.717 16.785 1.00 80.19 91 LYS A O 1
ATOM 706 N N . ALA A 1 92 ? -21.448 -1.380 16.387 1.00 80.44 92 ALA A N 1
ATOM 707 C CA . ALA A 1 92 ? -21.740 -0.742 17.675 1.00 80.44 92 ALA A CA 1
ATOM 708 C C . ALA A 1 92 ? -21.399 -1.609 18.907 1.00 80.44 92 ALA A C 1
ATOM 710 O O . ALA A 1 92 ? -21.250 -1.082 20.005 1.00 80.44 92 ALA A O 1
ATOM 711 N N . ASP A 1 93 ? -21.284 -2.926 18.731 1.00 84.62 93 ASP A N 1
ATOM 712 C CA . ASP A 1 93 ? -20.914 -3.905 19.754 1.00 84.62 93 ASP A CA 1
ATOM 713 C C . ASP A 1 93 ? -19.395 -4.135 19.870 1.00 84.62 93 ASP A C 1
ATOM 715 O O . ASP A 1 93 ? -18.940 -4.870 20.750 1.00 84.62 93 ASP A O 1
ATOM 719 N N . VAL A 1 94 ? -18.586 -3.500 19.016 1.00 88.38 94 VAL A N 1
ATOM 720 C CA . VAL A 1 94 ? -17.127 -3.606 19.072 1.00 88.38 94 VAL A CA 1
ATOM 721 C C . VAL A 1 94 ? -16.584 -2.778 20.233 1.00 88.38 94 VAL A C 1
ATOM 723 O O . VAL A 1 94 ? -16.816 -1.576 20.341 1.00 88.38 94 VAL A O 1
ATOM 726 N N . SER A 1 95 ? -15.800 -3.426 21.097 1.00 90.88 95 SER A N 1
ATOM 727 C CA . SER A 1 95 ? -15.189 -2.760 22.249 1.00 90.88 95 SER A CA 1
ATOM 728 C C . SER A 1 95 ? -14.149 -1.702 21.837 1.00 90.88 95 SER A C 1
ATOM 730 O O . SER A 1 95 ? -13.431 -1.907 20.851 1.00 90.88 95 SER A O 1
ATOM 732 N N . PRO A 1 96 ? -13.966 -0.627 22.630 1.00 90.06 96 PRO A N 1
ATOM 733 C CA . PRO A 1 96 ? -12.901 0.355 22.407 1.00 90.06 96 PRO A CA 1
ATOM 734 C C . PRO A 1 96 ? -11.500 -0.269 22.313 1.00 90.06 96 PRO A C 1
ATOM 736 O O . PRO A 1 96 ? -10.670 0.180 21.526 1.00 90.06 96 PRO A O 1
ATOM 739 N N . ASP A 1 97 ? -11.238 -1.345 23.057 1.00 92.50 97 ASP A N 1
ATOM 740 C CA . ASP A 1 97 ? -9.962 -2.064 22.992 1.00 92.50 97 ASP A CA 1
ATOM 741 C C . ASP A 1 97 ? -9.751 -2.739 21.634 1.00 92.50 97 ASP A C 1
ATOM 743 O O . ASP A 1 97 ? -8.645 -2.712 21.092 1.00 92.50 97 ASP A O 1
ATOM 747 N N . THR A 1 98 ? -10.800 -3.330 21.059 1.00 91.12 98 THR A N 1
ATOM 748 C CA . THR A 1 98 ? -10.748 -3.915 19.712 1.00 91.12 98 THR A CA 1
ATOM 749 C C . THR A 1 98 ? -10.539 -2.836 18.653 1.00 91.12 98 THR A C 1
ATOM 751 O O . THR A 1 98 ? -9.739 -3.035 17.735 1.00 91.12 98 THR A O 1
ATOM 754 N N . VAL A 1 99 ? -11.193 -1.680 18.802 1.00 90.88 99 VAL A N 1
ATOM 755 C CA . VAL A 1 99 ? -10.978 -0.510 17.936 1.00 90.88 99 VAL A CA 1
ATOM 756 C C . VAL A 1 99 ? -9.513 -0.076 17.983 1.00 90.88 99 VAL A C 1
ATOM 758 O O . VAL A 1 99 ? -8.844 -0.048 16.952 1.00 90.88 99 VAL A O 1
ATOM 761 N N . ASN A 1 100 ? -8.975 0.165 19.180 1.00 91.50 100 ASN A N 1
ATOM 762 C CA . ASN A 1 100 ? -7.590 0.602 19.367 1.00 91.50 100 ASN A CA 1
ATOM 763 C C . ASN A 1 100 ? -6.579 -0.416 18.825 1.00 91.50 100 ASN A C 1
ATOM 765 O O . ASN A 1 100 ? -5.618 -0.033 18.158 1.00 91.50 100 ASN A O 1
ATOM 769 N N . LYS A 1 101 ? -6.810 -1.715 19.054 1.00 92.62 101 LYS A N 1
ATOM 770 C CA . LYS A 1 101 ? -5.979 -2.793 18.492 1.00 92.62 101 LYS A CA 1
ATOM 771 C C . LYS A 1 101 ? -6.015 -2.807 16.969 1.00 92.62 101 LYS A C 1
ATOM 773 O O . LYS A 1 101 ? -4.978 -3.001 16.348 1.00 92.62 101 LYS A O 1
ATOM 778 N N . THR A 1 102 ? -7.180 -2.573 16.374 1.00 92.00 102 THR A N 1
ATOM 779 C CA . THR A 1 102 ? -7.335 -2.525 14.917 1.00 92.00 102 THR A CA 1
ATOM 780 C C . THR A 1 102 ? -6.604 -1.326 14.320 1.00 92.00 102 THR A C 1
ATOM 782 O O . THR A 1 102 ? -5.857 -1.484 13.359 1.00 92.00 102 THR A O 1
ATOM 785 N N . VAL A 1 103 ? -6.756 -0.141 14.919 1.00 92.62 103 VAL A N 1
ATOM 786 C CA . VAL A 1 103 ? -6.056 1.082 14.489 1.00 92.62 103 VAL A CA 1
ATOM 787 C C . VAL A 1 103 ? -4.539 0.907 14.609 1.00 92.62 103 VAL A C 1
ATOM 789 O O . VAL A 1 103 ? -3.805 1.207 13.668 1.00 92.62 103 VAL A O 1
ATOM 792 N N . ALA A 1 104 ? -4.059 0.370 15.735 1.00 94.81 104 ALA A N 1
ATOM 793 C CA . ALA A 1 104 ? -2.641 0.078 15.932 1.00 94.81 104 ALA A CA 1
ATOM 794 C C . ALA A 1 104 ? -2.127 -0.985 14.946 1.00 94.81 104 ALA A C 1
ATOM 796 O O . ALA A 1 104 ? -1.026 -0.841 14.418 1.00 94.81 104 ALA A O 1
ATOM 797 N N . GLY A 1 105 ? -2.929 -2.017 14.669 1.00 94.75 105 GLY A N 1
ATOM 798 C CA . GLY A 1 105 ? -2.636 -3.049 13.676 1.00 94.75 105 GLY A CA 1
ATOM 799 C C . GLY A 1 105 ? -2.490 -2.471 12.272 1.00 94.75 105 GLY A C 1
ATOM 800 O O . GLY A 1 105 ? -1.481 -2.735 11.625 1.00 94.75 105 GLY A O 1
ATOM 801 N N . MET A 1 106 ? -3.426 -1.607 11.856 1.00 94.06 106 MET A N 1
ATOM 802 C CA . MET A 1 106 ? -3.369 -0.904 10.573 1.00 94.06 106 MET A CA 1
ATOM 803 C C . MET A 1 106 ? -2.068 -0.112 10.459 1.00 94.06 106 MET A C 1
ATOM 805 O O . MET A 1 106 ? -1.276 -0.359 9.562 1.00 94.06 106 MET A O 1
ATOM 809 N N . LEU A 1 107 ? -1.780 0.777 11.415 1.00 95.31 107 LEU A N 1
ATOM 810 C CA . LEU A 1 107 ? -0.560 1.595 11.393 1.00 95.31 107 LEU A CA 1
ATOM 811 C C . LEU A 1 107 ? 0.730 0.763 11.504 1.00 95.31 107 LEU A C 1
ATOM 813 O O . LEU A 1 107 ? 1.785 1.191 11.029 1.00 95.31 107 LEU A O 1
ATOM 817 N N . GLY A 1 108 ? 0.655 -0.418 12.120 1.00 96.69 108 GLY A N 1
ATOM 818 C CA . GLY A 1 108 ? 1.754 -1.373 12.235 1.00 96.69 108 GLY A CA 1
ATOM 819 C C . GLY A 1 108 ? 2.141 -2.035 10.911 1.00 96.69 108 GLY A C 1
ATOM 820 O O . GLY A 1 108 ? 3.297 -2.445 10.770 1.00 96.69 108 GLY A O 1
ATOM 821 N N . LEU A 1 109 ? 1.234 -2.066 9.923 1.00 96.69 109 LEU A N 1
ATOM 822 C CA . LEU A 1 109 ? 1.482 -2.692 8.620 1.00 96.69 109 LEU A CA 1
ATOM 823 C C . LEU A 1 109 ? 2.699 -2.115 7.907 1.00 96.69 109 LEU A C 1
ATOM 825 O O . LEU A 1 109 ? 3.410 -2.868 7.248 1.00 96.69 109 LEU A O 1
ATOM 829 N N . LYS A 1 110 ? 3.013 -0.828 8.106 1.00 94.81 110 LYS A N 1
ATOM 830 C CA . LYS A 1 110 ? 4.212 -0.213 7.517 1.00 94.81 110 LYS A CA 1
ATOM 831 C C . LYS A 1 110 ? 5.520 -0.893 7.909 1.00 94.81 110 LYS A C 1
ATOM 833 O O . LYS A 1 110 ? 6.503 -0.759 7.199 1.00 94.81 110 LYS A O 1
ATOM 838 N N . ASN A 1 111 ? 5.538 -1.577 9.053 1.00 95.75 111 ASN A N 1
ATOM 839 C CA . ASN A 1 111 ? 6.708 -2.289 9.552 1.00 95.75 111 ASN A CA 1
ATOM 840 C C . ASN A 1 111 ? 6.611 -3.795 9.281 1.00 95.75 111 ASN A C 1
ATOM 842 O O . ASN A 1 111 ? 7.632 -4.438 9.061 1.00 95.75 111 ASN A O 1
ATOM 846 N N . SER A 1 112 ? 5.405 -4.371 9.345 1.00 96.81 112 SER A N 1
ATOM 847 C CA . SER A 1 112 ? 5.210 -5.819 9.210 1.00 96.81 112 SER A CA 1
ATOM 848 C C . SER A 1 112 ? 5.048 -6.295 7.766 1.00 96.81 112 SER A C 1
ATOM 850 O O . SER A 1 112 ? 5.298 -7.469 7.503 1.00 96.81 112 SER A O 1
ATOM 852 N N . CYS A 1 113 ? 4.634 -5.422 6.843 1.00 95.56 113 CYS A N 1
ATOM 853 C CA . CYS A 1 113 ? 4.594 -5.722 5.412 1.00 95.56 113 CYS A CA 1
ATOM 854 C C . CYS A 1 113 ? 6.011 -5.603 4.853 1.00 95.56 113 CYS A C 1
ATOM 856 O O . CYS A 1 113 ? 6.523 -4.503 4.636 1.00 95.56 113 CYS A O 1
ATOM 858 N N . VAL A 1 114 ? 6.658 -6.751 4.675 1.00 93.50 114 VAL A N 1
ATOM 859 C CA . VAL A 1 114 ? 8.056 -6.874 4.262 1.00 93.50 114 VAL A CA 1
ATOM 860 C C . VAL A 1 114 ? 8.105 -7.578 2.917 1.00 93.50 114 VAL A C 1
ATOM 862 O O . VAL A 1 114 ? 7.551 -8.668 2.762 1.00 93.50 114 VAL A O 1
ATOM 865 N N . HIS A 1 115 ? 8.794 -6.976 1.948 1.00 86.69 115 HIS A N 1
ATOM 866 C CA . HIS A 1 115 ? 8.878 -7.552 0.615 1.00 86.69 115 HIS A CA 1
ATOM 867 C C . HIS A 1 115 ? 9.756 -8.818 0.669 1.00 86.69 115 HIS A C 1
ATOM 869 O O . HIS A 1 115 ? 10.887 -8.760 1.167 1.00 86.69 115 HIS A O 1
ATOM 875 N N . PRO A 1 116 ? 9.290 -9.978 0.167 1.00 82.94 116 PRO A N 1
ATOM 876 C CA . PRO A 1 116 ? 9.953 -11.266 0.388 1.00 82.94 116 PRO A CA 1
ATOM 877 C C . PRO A 1 116 ? 11.352 -11.356 -0.226 1.00 82.94 116 PRO A C 1
ATOM 879 O O . PRO A 1 116 ? 12.177 -12.138 0.238 1.00 82.94 116 PRO A O 1
ATOM 882 N N . ALA A 1 117 ? 11.645 -10.561 -1.248 1.00 80.38 117 ALA A N 1
ATOM 883 C CA . ALA A 1 117 ? 12.957 -10.569 -1.883 1.00 80.38 117 ALA A CA 1
ATOM 884 C C . ALA A 1 117 ? 13.950 -9.563 -1.276 1.00 80.38 11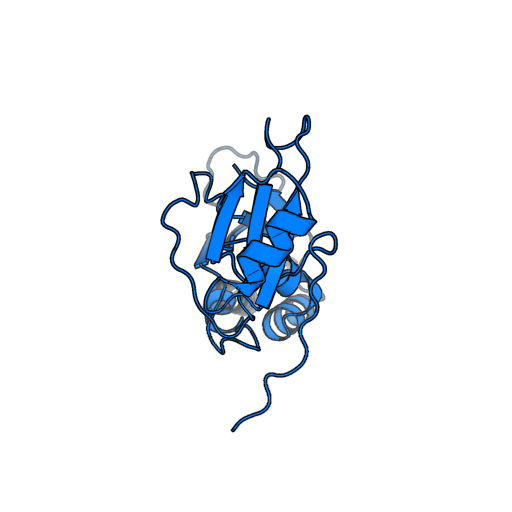7 ALA A C 1
ATOM 886 O O . ALA A 1 117 ? 15.110 -9.925 -1.110 1.00 80.38 117 ALA A O 1
ATOM 887 N N . SER A 1 118 ? 13.521 -8.358 -0.878 1.00 81.81 118 SER A N 1
ATOM 888 C CA . SER A 1 118 ? 14.423 -7.355 -0.284 1.00 81.81 118 SER A CA 1
ATOM 889 C C . SER A 1 118 ? 14.584 -7.544 1.220 1.00 81.81 118 SER A C 1
ATOM 891 O O . SER A 1 118 ? 15.523 -7.012 1.808 1.00 81.81 118 SER A O 1
ATOM 893 N N . GLN A 1 119 ? 13.664 -8.285 1.852 1.00 87.19 119 GLN A N 1
ATOM 894 C CA . GLN A 1 119 ? 13.577 -8.446 3.305 1.00 87.19 119 GLN A CA 1
ATOM 895 C C . GLN A 1 119 ? 13.459 -7.101 4.043 1.00 87.19 119 GLN A C 1
ATOM 897 O O . GLN A 1 119 ? 13.853 -6.975 5.203 1.00 87.19 119 GLN A O 1
ATOM 902 N N . LYS A 1 120 ? 12.895 -6.088 3.373 1.00 86.62 120 LYS A N 1
ATOM 903 C CA . LYS A 1 120 ? 12.680 -4.744 3.917 1.00 86.62 120 LYS A CA 1
ATOM 904 C C . LYS A 1 120 ? 11.211 -4.325 3.824 1.0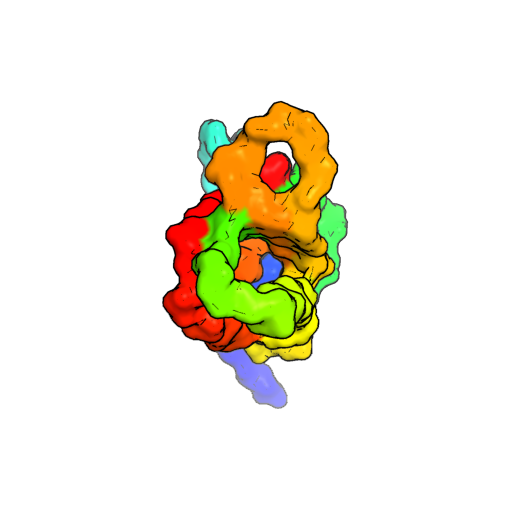0 86.62 120 LYS A C 1
ATOM 906 O O . LYS A 1 120 ? 10.507 -4.782 2.916 1.00 86.62 120 LYS A O 1
ATOM 911 N N . PRO A 1 121 ? 10.736 -3.455 4.733 1.00 92.44 121 PRO A N 1
ATOM 912 C CA . PRO A 1 121 ? 9.430 -2.838 4.581 1.00 92.44 121 PRO A CA 1
ATOM 913 C C . PRO A 1 121 ? 9.361 -1.990 3.310 1.00 92.44 121 PRO A C 1
ATOM 915 O O . PRO A 1 121 ? 10.299 -1.253 3.011 1.00 92.44 121 PRO A O 1
ATOM 918 N N . TYR A 1 122 ? 8.258 -2.105 2.571 1.00 86.69 122 TYR A N 1
ATOM 919 C CA . TYR A 1 122 ? 8.081 -1.443 1.269 1.00 86.69 122 TYR A CA 1
ATOM 920 C C . TYR A 1 122 ? 6.948 -0.402 1.257 1.00 86.69 122 TYR A C 1
ATOM 922 O O . TYR A 1 122 ? 6.808 0.352 0.297 1.00 86.69 122 TYR A O 1
ATOM 930 N N . ILE A 1 123 ? 6.160 -0.318 2.334 1.00 91.62 123 ILE A N 1
ATOM 931 C CA . ILE A 1 123 ? 5.209 0.778 2.545 1.00 91.62 123 ILE A CA 1
ATOM 932 C C . ILE A 1 123 ? 6.012 2.017 2.953 1.00 91.62 123 ILE A C 1
ATOM 934 O O . ILE A 1 123 ? 6.621 2.032 4.024 1.00 91.62 123 ILE A O 1
ATOM 938 N N . LYS A 1 124 ? 6.015 3.062 2.117 1.00 89.00 124 LYS A N 1
ATOM 939 C CA . LYS A 1 124 ? 6.787 4.294 2.361 1.00 89.00 124 LYS A CA 1
ATOM 940 C C . LYS A 1 124 ? 6.277 5.040 3.581 1.00 89.00 124 LYS A C 1
ATOM 942 O O . LYS A 1 124 ? 7.053 5.467 4.436 1.00 89.00 124 LYS A O 1
ATOM 947 N N . SER A 1 125 ? 4.963 5.211 3.649 1.00 90.88 125 SER A N 1
ATOM 948 C CA . SER A 1 125 ? 4.298 5.863 4.764 1.00 90.88 125 SER A CA 1
ATOM 949 C C . SER A 1 125 ? 2.935 5.224 5.000 1.00 90.88 125 SER A C 1
ATOM 951 O O . SER A 1 125 ? 2.280 4.738 4.082 1.00 90.88 125 SER A O 1
ATOM 953 N N . LEU A 1 126 ? 2.529 5.167 6.264 1.00 94.44 126 LEU A N 1
ATOM 954 C CA . LEU A 1 126 ? 1.185 4.764 6.645 1.00 94.44 126 LEU A CA 1
ATOM 955 C C . LEU A 1 126 ? 0.747 5.641 7.798 1.00 94.44 126 LEU A C 1
ATOM 957 O O . LEU A 1 126 ? 1.341 5.613 8.883 1.00 94.44 126 LEU A O 1
ATOM 961 N N . THR A 1 127 ? -0.262 6.451 7.524 1.00 93.81 127 THR A N 1
ATOM 962 C CA . THR A 1 127 ? -0.814 7.421 8.464 1.00 93.81 127 THR A CA 1
ATOM 963 C C . THR A 1 127 ? -2.323 7.265 8.523 1.00 93.81 127 THR A C 1
ATOM 965 O O . THR A 1 127 ? -2.928 6.637 7.657 1.00 93.81 127 THR A O 1
ATOM 968 N N . GLY A 1 128 ? -2.939 7.793 9.570 1.00 92.44 128 GLY A N 1
ATOM 969 C CA . GLY A 1 128 ? -4.381 7.730 9.732 1.00 92.44 128 GLY A CA 1
ATOM 970 C C . GLY A 1 128 ? -4.814 7.927 11.171 1.00 92.44 128 GLY A C 1
ATOM 971 O O . GLY A 1 128 ? -3.983 8.049 12.074 1.00 92.44 128 GLY A O 1
ATOM 972 N N . GLY A 1 129 ? -6.124 7.957 11.376 1.00 92.44 129 GLY A N 1
ATOM 973 C CA . GLY A 1 129 ? -6.720 8.225 12.674 1.00 92.44 129 GLY A CA 1
ATOM 974 C C . GLY A 1 129 ? -8.233 8.418 12.609 1.00 92.44 129 GLY A C 1
ATOM 975 O O . GLY A 1 129 ? -8.837 8.211 11.551 1.00 92.44 129 GLY A O 1
ATOM 976 N N . PRO A 1 130 ? -8.849 8.771 13.751 1.00 92.50 130 PRO A N 1
ATOM 977 C CA . PRO A 1 130 ? -10.264 9.102 13.805 1.00 92.50 130 PRO A CA 1
ATOM 978 C C . PRO A 1 130 ? -10.557 10.380 13.015 1.00 92.50 130 PRO A C 1
ATOM 980 O O . PRO A 1 130 ? -9.730 11.293 12.966 1.00 92.50 130 PRO A O 1
ATOM 983 N N . ASP A 1 131 ? -11.749 10.444 12.432 1.00 91.12 131 ASP A N 1
ATOM 984 C CA . ASP A 1 131 ? -12.276 11.659 11.829 1.00 91.12 131 ASP A CA 1
ATOM 985 C C . ASP A 1 131 ? -12.354 12.791 12.864 1.00 91.12 131 ASP A C 1
ATOM 987 O O . ASP A 1 131 ? -12.723 12.596 14.025 1.00 91.12 131 ASP A O 1
ATOM 991 N N . ASN A 1 132 ? -11.992 13.989 12.417 1.00 90.94 132 ASN A N 1
ATOM 992 C CA . ASN A 1 132 ? -12.076 15.220 13.190 1.00 90.94 132 ASN A CA 1
ATOM 993 C C . ASN A 1 132 ? -12.653 16.379 12.362 1.00 90.94 132 ASN A C 1
ATOM 995 O O . ASN A 1 132 ? -12.496 17.540 12.753 1.00 90.94 132 ASN A O 1
ATOM 999 N N . SER A 1 133 ? -13.287 16.088 11.218 1.00 88.75 133 SER A N 1
ATOM 1000 C CA . SER A 1 133 ? -13.815 17.133 10.348 1.00 88.75 133 SER A CA 1
ATOM 1001 C C . SER A 1 133 ? -15.060 17.792 10.964 1.00 88.75 133 SER A C 1
ATOM 1003 O O . SER A 1 133 ? -16.011 17.109 11.355 1.00 88.75 133 SER A O 1
ATOM 1005 N N . PRO A 1 134 ? -15.120 19.133 11.017 1.00 90.38 134 PRO A N 1
ATOM 1006 C CA . PRO A 1 134 ? -16.317 19.847 11.450 1.00 90.38 134 PRO A CA 1
ATOM 1007 C C . PRO A 1 134 ? -17.375 19.980 10.339 1.00 90.38 134 PRO A C 1
ATOM 1009 O O . PRO A 1 134 ? -18.434 20.554 10.578 1.00 90.38 134 PRO A O 1
ATOM 1012 N N . GLU A 1 135 ? -17.106 19.501 9.122 1.00 91.94 135 GLU A N 1
ATOM 1013 C CA . GLU A 1 135 ? -17.916 19.808 7.932 1.00 91.94 135 GLU A CA 1
ATOM 1014 C C . GLU A 1 135 ? -19.206 18.979 7.823 1.00 91.94 135 GLU A C 1
ATOM 1016 O O . GLU A 1 135 ? -20.100 19.323 7.052 1.00 91.94 135 GLU A O 1
ATOM 1021 N N . GLY A 1 136 ? -19.335 17.890 8.588 1.00 87.12 136 GLY A N 1
ATOM 1022 C CA . GLY A 1 136 ? -20.560 17.080 8.646 1.00 87.12 136 GLY A CA 1
ATOM 1023 C C . GLY A 1 136 ? -20.840 16.227 7.397 1.00 87.12 136 GLY A C 1
ATOM 1024 O O . GLY A 1 136 ? -21.942 15.696 7.250 1.00 87.12 136 GLY A O 1
ATOM 1025 N N . MET A 1 137 ? -19.867 16.084 6.491 1.00 88.50 137 MET A N 1
ATOM 1026 C CA . MET A 1 137 ? -19.995 15.363 5.214 1.00 88.50 137 MET A CA 1
ATOM 1027 C C . MET A 1 137 ? -19.361 13.962 5.206 1.00 88.50 137 MET A C 1
ATOM 1029 O O . MET A 1 137 ? -19.205 13.347 4.154 1.00 88.50 137 MET A O 1
ATOM 1033 N N . GLN A 1 138 ? -19.042 13.406 6.372 1.00 85.75 138 GLN A N 1
ATOM 1034 C CA . GLN A 1 138 ? -18.349 12.125 6.535 1.00 85.75 138 GLN A CA 1
ATOM 1035 C C . GLN A 1 138 ? -19.137 10.925 5.991 1.00 85.75 138 GLN A C 1
ATOM 1037 O O . GLN A 1 138 ? -18.589 9.834 5.842 1.00 85.75 138 GLN A O 1
ATOM 1042 N N . ALA A 1 139 ? -20.447 11.074 5.763 1.00 86.62 139 ALA A N 1
ATOM 1043 C CA . ALA A 1 139 ? -21.346 9.983 5.382 1.00 86.62 139 ALA A CA 1
ATOM 1044 C C . ALA A 1 139 ? -21.220 8.757 6.315 1.00 86.62 139 ALA A C 1
ATOM 1046 O O . ALA A 1 139 ? -21.313 7.603 5.879 1.00 86.62 139 ALA A O 1
ATOM 1047 N N . GLY A 1 140 ? -21.002 9.028 7.607 1.00 85.31 140 GLY A N 1
ATOM 1048 C CA . GLY A 1 140 ? -20.824 8.047 8.672 1.00 85.31 140 GLY A CA 1
ATOM 1049 C C . GLY A 1 140 ? -19.405 7.509 8.846 1.00 85.31 140 GLY A C 1
ATOM 1050 O O . GLY A 1 140 ? -19.260 6.629 9.678 1.00 85.31 140 GLY A O 1
ATOM 1051 N N . ILE A 1 141 ? -18.403 7.977 8.088 1.00 88.25 141 ILE A N 1
ATOM 1052 C CA . ILE A 1 141 ? -17.003 7.541 8.209 1.00 88.25 141 ILE A CA 1
ATOM 1053 C C . ILE A 1 141 ? -16.357 8.043 9.499 1.00 88.25 141 ILE A C 1
ATOM 1055 O O . ILE A 1 141 ? -16.383 9.236 9.771 1.00 88.25 141 ILE A O 1
ATOM 1059 N N . GLN A 1 142 ? -15.782 7.119 10.276 1.00 89.75 142 GLN A N 1
ATOM 1060 C CA . GLN A 1 142 ? -15.182 7.397 11.585 1.00 89.75 142 GLN A CA 1
ATOM 1061 C C . GLN A 1 142 ? -13.655 7.378 11.578 1.00 89.75 142 GLN A C 1
ATOM 1063 O O . GLN A 1 142 ? -13.054 7.968 12.468 1.00 89.75 142 GLN A O 1
ATOM 1068 N N . TYR A 1 143 ? -13.023 6.689 10.623 1.00 92.31 143 TYR A N 1
ATOM 1069 C CA . TYR A 1 143 ? -11.566 6.585 10.542 1.00 92.31 143 TYR A CA 1
ATOM 1070 C C . TYR A 1 143 ? -11.085 6.673 9.095 1.00 92.31 143 TYR A C 1
ATOM 1072 O O . TYR A 1 143 ? -11.698 6.107 8.186 1.00 92.31 143 TYR A O 1
ATOM 1080 N N . GLY A 1 144 ? -9.948 7.334 8.896 1.00 91.62 144 GLY A N 1
ATOM 1081 C CA . GLY A 1 144 ? -9.262 7.406 7.610 1.00 91.62 144 GLY A CA 1
ATOM 1082 C C . GLY A 1 144 ? -7.802 6.998 7.735 1.00 91.62 144 GLY A C 1
ATOM 1083 O O . GLY A 1 144 ? -7.137 7.362 8.704 1.00 91.62 144 GLY A O 1
ATOM 1084 N N . PHE A 1 145 ? -7.314 6.252 6.747 1.00 94.31 145 PHE A N 1
ATOM 1085 C CA . PHE A 1 145 ? -5.926 5.824 6.628 1.00 94.31 145 PHE A CA 1
ATOM 1086 C C . PHE A 1 145 ? -5.417 6.072 5.214 1.00 94.31 145 PHE A C 1
ATOM 1088 O O . PHE A 1 145 ? -6.159 5.938 4.242 1.00 9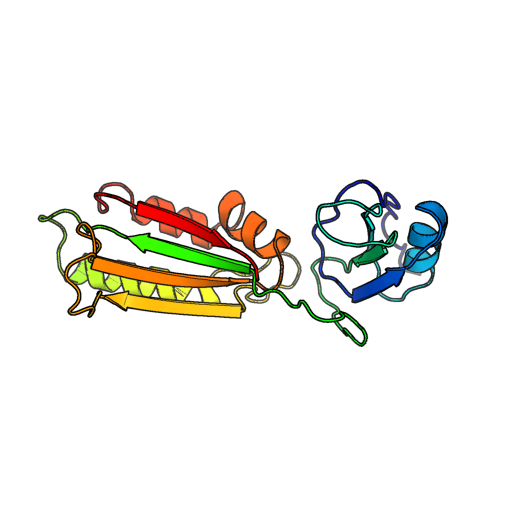4.31 145 PHE A O 1
ATOM 1095 N N . VAL A 1 146 ? -4.139 6.407 5.105 1.00 92.19 146 VAL A N 1
ATOM 1096 C CA . VAL A 1 146 ? -3.444 6.605 3.836 1.00 92.19 146 VAL A CA 1
ATOM 1097 C C . VAL A 1 146 ? -2.153 5.803 3.882 1.00 92.19 146 VAL A C 1
ATOM 1099 O O . VAL A 1 146 ? -1.279 6.087 4.707 1.00 92.19 146 VAL A O 1
ATOM 1102 N N . ALA A 1 147 ? -2.065 4.800 3.012 1.00 92.62 147 ALA A N 1
ATOM 1103 C CA . ALA A 1 147 ? -0.851 4.053 2.729 1.00 92.62 147 ALA A CA 1
ATOM 1104 C C . ALA A 1 147 ? -0.204 4.610 1.460 1.00 92.62 147 ALA A C 1
ATOM 1106 O O . ALA A 1 147 ? -0.858 4.742 0.426 1.00 92.62 147 ALA A O 1
ATOM 1107 N N . GLU A 1 148 ? 1.082 4.916 1.543 1.00 89.69 148 GLU A N 1
ATOM 1108 C CA . GLU A 1 148 ? 1.893 5.365 0.423 1.00 89.69 148 GLU A CA 1
ATOM 1109 C C . GLU A 1 148 ? 2.848 4.263 -0.012 1.00 89.69 148 GLU A C 1
ATOM 1111 O O . GLU A 1 148 ? 3.601 3.707 0.795 1.00 89.69 148 GLU A O 1
ATOM 1116 N N . PHE A 1 149 ? 2.858 4.008 -1.312 1.00 84.69 149 PHE A N 1
ATOM 1117 C CA . PHE A 1 149 ? 3.772 3.092 -1.971 1.00 84.69 149 PHE A CA 1
ATOM 1118 C C . PHE A 1 149 ? 4.626 3.863 -2.972 1.00 84.69 149 PHE A C 1
ATOM 1120 O O . PHE A 1 149 ? 4.205 4.883 -3.519 1.00 84.69 149 PHE A O 1
ATOM 1127 N N . GLU A 1 150 ? 5.837 3.371 -3.230 1.00 78.56 150 GLU A N 1
ATOM 1128 C CA . GLU A 1 150 ? 6.691 3.990 -4.250 1.00 78.56 150 GLU A CA 1
ATOM 1129 C C . GLU A 1 150 ? 6.139 3.777 -5.656 1.00 78.56 150 GLU A C 1
ATOM 1131 O O . GLU A 1 150 ? 6.327 4.612 -6.529 1.00 78.56 150 GLU A O 1
ATOM 1136 N N . ASN A 1 151 ? 5.497 2.637 -5.897 1.00 74.75 151 ASN A N 1
ATOM 1137 C CA . ASN A 1 151 ? 5.065 2.240 -7.227 1.00 74.75 151 ASN A CA 1
ATOM 1138 C C . ASN A 1 151 ? 3.817 1.341 -7.156 1.00 74.75 151 ASN A C 1
ATOM 1140 O O . ASN A 1 151 ? 3.504 0.793 -6.094 1.00 74.75 151 ASN A O 1
ATOM 1144 N N . PRO A 1 152 ? 3.107 1.152 -8.284 1.00 77.81 152 PRO A N 1
ATOM 1145 C CA . PRO A 1 152 ? 1.916 0.307 -8.319 1.00 77.81 152 PRO A CA 1
ATOM 1146 C C . PRO A 1 152 ? 2.190 -1.163 -7.987 1.00 77.81 152 PRO A C 1
ATOM 1148 O O . PRO A 1 152 ? 1.324 -1.808 -7.412 1.00 77.81 152 PRO A O 1
ATOM 1151 N N . GLY A 1 153 ? 3.381 -1.687 -8.299 1.00 78.56 153 GLY A N 1
ATOM 1152 C CA . GLY A 1 153 ? 3.739 -3.084 -8.028 1.00 78.56 153 GLY A CA 1
ATOM 1153 C C . GLY A 1 153 ? 3.768 -3.403 -6.533 1.00 78.56 153 GLY A C 1
ATOM 1154 O O . GLY A 1 153 ? 3.200 -4.404 -6.108 1.00 78.56 153 GLY A O 1
ATOM 1155 N N . ASP A 1 154 ? 4.345 -2.509 -5.728 1.00 82.69 154 ASP A N 1
ATOM 1156 C CA . ASP A 1 154 ? 4.313 -2.588 -4.264 1.00 82.69 154 ASP A CA 1
ATOM 1157 C C . ASP A 1 154 ? 2.865 -2.564 -3.729 1.00 82.69 154 ASP A C 1
ATOM 1159 O O . ASP A 1 154 ? 2.500 -3.371 -2.873 1.00 82.69 154 ASP A O 1
ATOM 1163 N N . ARG A 1 155 ? 2.010 -1.678 -4.265 1.00 88.25 155 ARG A N 1
ATOM 1164 C CA . ARG A 1 155 ? 0.580 -1.605 -3.907 1.00 88.25 155 ARG A CA 1
ATOM 1165 C C . ARG A 1 155 ? -0.159 -2.891 -4.282 1.00 88.25 155 ARG A C 1
ATOM 1167 O O . ARG A 1 155 ? -0.936 -3.412 -3.483 1.00 88.25 155 ARG A O 1
ATOM 1174 N N . ASP A 1 156 ? 0.072 -3.413 -5.482 1.00 84.69 156 ASP A N 1
ATOM 1175 C CA . ASP A 1 156 ? -0.579 -4.627 -5.984 1.00 84.69 156 ASP A CA 1
ATOM 1176 C C . ASP A 1 156 ? -0.181 -5.845 -5.138 1.00 84.69 156 ASP A C 1
ATOM 1178 O O . ASP A 1 156 ? -1.051 -6.602 -4.699 1.00 84.69 156 ASP A O 1
ATOM 1182 N N . PHE A 1 157 ? 1.111 -5.975 -4.818 1.00 87.00 157 PHE A N 1
ATOM 1183 C CA . PHE A 1 157 ? 1.621 -7.001 -3.910 1.00 87.00 157 PHE A CA 1
ATOM 1184 C C . PHE A 1 157 ? 0.996 -6.882 -2.512 1.00 87.00 157 PHE A C 1
ATOM 1186 O O . PHE A 1 157 ? 0.510 -7.880 -1.972 1.00 87.00 157 PHE A O 1
ATOM 1193 N N . TYR A 1 158 ? 0.925 -5.669 -1.951 1.00 91.69 158 TYR A N 1
ATOM 1194 C CA . TYR A 1 158 ? 0.249 -5.404 -0.678 1.00 91.69 158 TYR A CA 1
ATOM 1195 C C . TYR A 1 158 ? -1.185 -5.932 -0.682 1.00 91.69 158 TYR A C 1
ATOM 1197 O O . TYR A 1 158 ? -1.577 -6.692 0.205 1.00 91.69 158 TYR A O 1
ATOM 1205 N N . VAL A 1 159 ? -1.976 -5.588 -1.699 1.00 89.94 159 VAL A N 1
ATOM 1206 C CA . VAL A 1 159 ? -3.393 -5.972 -1.764 1.00 89.94 159 VAL A CA 1
ATOM 1207 C C . VAL A 1 159 ? -3.577 -7.479 -1.967 1.00 89.94 159 VAL A C 1
ATOM 1209 O O . VAL A 1 159 ? -4.439 -8.077 -1.302 1.00 89.94 159 VAL A O 1
ATOM 1212 N N . ALA A 1 160 ? -2.798 -8.082 -2.869 1.00 87.56 160 ALA A N 1
ATOM 1213 C CA . ALA A 1 160 ? -3.039 -9.429 -3.384 1.00 87.56 160 ALA A CA 1
ATOM 1214 C C . ALA A 1 160 ? -2.261 -10.538 -2.658 1.00 87.56 160 ALA A C 1
ATOM 1216 O O . ALA A 1 160 ? -2.799 -11.630 -2.479 1.00 87.56 160 ALA A O 1
ATOM 1217 N N . GLU A 1 161 ? -1.026 -10.278 -2.228 1.00 90.50 161 GLU A N 1
ATOM 1218 C CA . GLU A 1 161 ? -0.071 -11.338 -1.873 1.00 90.50 161 GLU A CA 1
ATOM 1219 C C . GLU A 1 161 ? 0.527 -11.205 -0.466 1.00 90.50 161 GLU A C 1
ATOM 1221 O O . GLU A 1 161 ? 0.866 -12.220 0.152 1.00 90.50 161 GLU A O 1
ATOM 1226 N N . ASP A 1 162 ? 0.644 -9.988 0.072 1.00 95.31 162 ASP A N 1
ATOM 1227 C CA . ASP A 1 162 ? 1.299 -9.763 1.362 1.00 95.31 162 ASP A CA 1
ATOM 1228 C C . ASP A 1 162 ? 0.555 -10.460 2.510 1.00 95.31 162 ASP A C 1
ATOM 1230 O O . ASP A 1 162 ? -0.575 -10.114 2.863 1.00 95.31 162 ASP A O 1
ATOM 1234 N N . LYS A 1 163 ? 1.216 -11.444 3.129 1.00 96.12 163 LYS A N 1
ATOM 1235 C CA . LYS A 1 163 ? 0.631 -12.282 4.184 1.00 96.12 163 LYS A CA 1
ATOM 1236 C C . LYS A 1 163 ? 0.291 -11.505 5.453 1.00 96.12 163 LYS A C 1
ATOM 1238 O O . LYS A 1 163 ? -0.677 -11.867 6.120 1.00 96.12 163 LYS A O 1
ATOM 1243 N N . ALA A 1 164 ? 1.065 -10.477 5.806 1.00 96.88 164 ALA A N 1
ATOM 1244 C CA . ALA A 1 164 ? 0.785 -9.664 6.985 1.00 96.88 164 ALA A CA 1
ATOM 1245 C C . ALA A 1 164 ? -0.476 -8.821 6.755 1.00 96.88 164 ALA A C 1
ATOM 1247 O O . ALA A 1 164 ? -1.353 -8.782 7.620 1.00 96.88 164 ALA A O 1
ATOM 1248 N N . HIS A 1 165 ? -0.617 -8.231 5.564 1.00 95.44 165 HIS A N 1
ATOM 1249 C CA . HIS A 1 165 ? -1.840 -7.526 5.190 1.00 95.44 165 HIS A CA 1
ATOM 1250 C C . HIS A 1 165 ? -3.049 -8.469 5.050 1.00 95.44 165 HIS A C 1
ATOM 1252 O O . HIS A 1 165 ? -4.130 -8.129 5.533 1.00 95.44 165 HIS A O 1
ATOM 1258 N N . GLN A 1 166 ? -2.897 -9.668 4.466 1.00 95.88 166 GLN A N 1
ATOM 1259 C CA . GLN A 1 166 ? -3.992 -10.654 4.419 1.00 95.88 166 GLN A CA 1
ATOM 1260 C C . GLN A 1 166 ? -4.469 -11.023 5.830 1.00 95.88 166 GLN A C 1
ATOM 1262 O O . GLN A 1 166 ? -5.661 -10.933 6.115 1.00 95.88 166 GLN A O 1
ATOM 1267 N N . ALA A 1 167 ? -3.541 -11.345 6.738 1.00 96.19 167 ALA A N 1
ATOM 1268 C CA . ALA A 1 167 ? -3.875 -11.682 8.120 1.00 96.19 167 ALA A CA 1
ATOM 1269 C C . ALA A 1 167 ? -4.572 -10.520 8.848 1.00 96.19 167 ALA A C 1
ATOM 1271 O O . ALA A 1 167 ? -5.499 -10.737 9.631 1.00 96.19 167 ALA A O 1
ATOM 1272 N N . PHE A 1 168 ? -4.159 -9.280 8.567 1.00 94.44 168 PHE A N 1
ATOM 1273 C CA . PHE A 1 168 ? -4.853 -8.104 9.073 1.00 94.44 168 PHE A CA 1
ATOM 1274 C C . PHE A 1 168 ? -6.285 -8.022 8.534 1.00 94.44 168 PHE A C 1
ATOM 1276 O O . PHE A 1 168 ? -7.199 -7.932 9.350 1.00 94.44 168 PHE A O 1
ATOM 1283 N N . LYS A 1 169 ? -6.515 -8.136 7.216 1.00 91.31 169 LYS A N 1
ATOM 1284 C CA . LYS A 1 169 ? -7.871 -8.139 6.625 1.00 91.31 169 LYS A CA 1
ATOM 1285 C C . LYS A 1 169 ? -8.768 -9.211 7.244 1.00 91.31 169 LYS A C 1
ATOM 1287 O O . LYS A 1 169 ? -9.913 -8.918 7.585 1.00 91.31 169 LYS A O 1
ATOM 1292 N N . ASP A 1 170 ? -8.239 -10.413 7.448 1.00 92.62 170 ASP A N 1
ATOM 1293 C CA . ASP A 1 170 ? -8.981 -11.516 8.064 1.00 92.62 170 ASP A CA 1
ATOM 1294 C C . ASP A 1 170 ? -9.392 -11.191 9.508 1.00 92.62 170 ASP A C 1
ATOM 1296 O O . ASP A 1 170 ? -10.516 -11.487 9.918 1.00 92.62 170 ASP A O 1
ATOM 1300 N N . SER A 1 171 ? -8.528 -10.503 10.265 1.00 90.38 171 SER A N 1
ATOM 1301 C CA . SER A 1 171 ? -8.830 -10.061 11.636 1.00 90.38 171 SER A CA 1
ATOM 1302 C C . SER A 1 171 ? -9.965 -9.028 11.72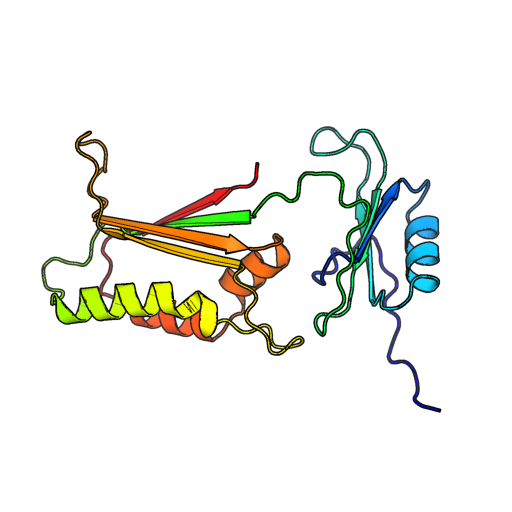3 1.00 90.38 171 SER A C 1
ATOM 1304 O O . SER A 1 171 ? -10.568 -8.864 12.784 1.00 90.38 171 SER A O 1
ATOM 1306 N N . LEU A 1 172 ? -10.287 -8.353 10.612 1.00 87.88 172 LEU A N 1
ATOM 1307 C CA . LEU A 1 172 ? -11.387 -7.385 10.517 1.00 87.88 172 LEU A CA 1
ATOM 1308 C C . LEU A 1 172 ? -12.740 -8.049 10.235 1.00 87.88 172 LEU A C 1
ATOM 1310 O O . LEU A 1 172 ? -13.783 -7.383 10.256 1.00 87.88 172 LEU A O 1
ATOM 1314 N N . SER A 1 173 ? -12.748 -9.352 9.938 1.00 83.50 173 SER A N 1
ATOM 1315 C CA . SER A 1 173 ? -13.976 -10.068 9.618 1.00 83.50 173 SER A CA 1
ATOM 1316 C C . SER A 1 173 ? -14.968 -9.975 10.774 1.00 83.50 173 SER A C 1
ATOM 1318 O O . SER A 1 173 ? -14.677 -10.315 11.920 1.00 83.50 173 SER A O 1
ATOM 1320 N N . GLY A 1 174 ? -16.160 -9.465 10.475 1.00 84.25 174 GLY A N 1
ATOM 1321 C CA . GLY A 1 174 ? -17.222 -9.304 11.458 1.00 84.25 174 GLY A CA 1
ATOM 1322 C C . GLY A 1 174 ? -17.099 -8.085 12.378 1.00 84.25 174 GLY A C 1
ATOM 1323 O O . GLY A 1 174 ? -18.048 -7.873 13.130 1.00 84.25 174 GLY A O 1
ATOM 1324 N N . THR A 1 175 ? -16.043 -7.265 12.297 1.00 86.25 175 THR A N 1
ATOM 1325 C CA . THR A 1 175 ? -15.890 -6.048 13.127 1.00 86.25 175 THR A CA 1
ATOM 1326 C C . THR A 1 175 ? -16.265 -4.762 12.394 1.00 86.25 175 THR A C 1
ATOM 1328 O O . THR A 1 175 ? -16.747 -3.821 13.024 1.00 86.25 175 THR A O 1
ATOM 1331 N N . LEU A 1 176 ? -16.094 -4.720 11.071 1.00 86.00 176 LEU A N 1
ATOM 1332 C CA . LEU A 1 176 ? -16.381 -3.545 10.247 1.00 86.00 176 LEU A CA 1
ATOM 1333 C C . LEU A 1 176 ? -17.792 -3.586 9.654 1.00 86.00 176 LEU A C 1
ATOM 1335 O O . LEU A 1 176 ? -18.289 -4.639 9.253 1.00 86.00 176 LEU A O 1
ATOM 1339 N N . GLU A 1 177 ? -18.428 -2.421 9.570 1.00 85.25 177 GLU A N 1
ATOM 1340 C CA . GLU A 1 177 ? -19.742 -2.254 8.939 1.00 85.25 177 GLU A CA 1
ATOM 1341 C C . GLU A 1 177 ? -19.625 -1.833 7.466 1.00 85.25 177 GLU A C 1
ATOM 1343 O O . GLU A 1 177 ? -20.376 -2.305 6.614 1.00 85.25 177 GLU A O 1
ATOM 1348 N N . LYS A 1 178 ? -18.669 -0.953 7.141 1.00 84.06 178 LYS A N 1
ATOM 1349 C CA . LYS A 1 178 ? -18.391 -0.522 5.763 1.00 84.06 178 LYS A CA 1
ATOM 1350 C C . LYS A 1 178 ? -16.940 -0.076 5.613 1.00 84.06 178 LYS A C 1
ATOM 1352 O O . LYS A 1 178 ? -16.369 0.551 6.504 1.00 84.06 178 LYS A O 1
ATOM 1357 N N . VAL A 1 179 ? -16.392 -0.350 4.435 1.00 87.06 179 VAL A N 1
ATOM 1358 C CA . VAL A 1 179 ? -15.056 0.053 3.991 1.00 87.06 179 VAL A CA 1
ATOM 1359 C C . VAL A 1 179 ? -15.187 0.735 2.634 1.00 87.06 179 VAL A C 1
ATOM 1361 O O . VAL A 1 179 ? -15.958 0.282 1.787 1.00 87.06 179 VAL A O 1
ATOM 1364 N N . ILE A 1 180 ? -14.457 1.826 2.435 1.00 87.50 180 ILE A N 1
ATOM 1365 C CA . ILE A 1 180 ? -14.253 2.471 1.138 1.00 87.50 180 ILE A CA 1
ATOM 1366 C C . ILE A 1 180 ? -12.746 2.490 0.897 1.00 87.50 180 ILE A C 1
ATOM 1368 O O . ILE A 1 180 ? -11.981 2.867 1.780 1.00 87.50 180 ILE A O 1
ATOM 1372 N N . VAL A 1 181 ? -12.322 2.072 -0.289 1.00 88.56 181 VAL A N 1
ATOM 1373 C CA . VAL A 1 181 ? -10.915 2.097 -0.692 1.00 88.56 181 VAL A CA 1
ATOM 1374 C C . VAL A 1 181 ? -10.818 2.904 -1.972 1.00 88.56 181 VAL A C 1
ATOM 1376 O O . VAL A 1 181 ? -11.604 2.689 -2.896 1.00 88.56 181 VAL A O 1
ATOM 1379 N N . VAL A 1 182 ? -9.883 3.844 -2.003 1.00 86.38 182 VAL A N 1
ATOM 1380 C CA . VAL A 1 182 ? -9.588 4.678 -3.164 1.00 86.38 182 VAL A CA 1
ATOM 1381 C C . VAL A 1 182 ? -8.094 4.605 -3.415 1.00 86.38 182 VAL A C 1
ATOM 1383 O O . VAL A 1 182 ? -7.300 4.956 -2.549 1.00 86.38 182 VAL A O 1
ATOM 1386 N N . ASP A 1 183 ? -7.726 4.170 -4.611 1.00 83.75 183 ASP A N 1
ATOM 1387 C CA . ASP A 1 183 ? -6.356 4.231 -5.099 1.00 83.75 183 ASP A CA 1
ATOM 1388 C C . ASP A 1 183 ? -6.218 5.404 -6.054 1.00 83.75 183 ASP A C 1
ATOM 1390 O O . ASP A 1 183 ? -7.042 5.568 -6.958 1.00 83.75 183 ASP A O 1
ATOM 1394 N N . TYR A 1 184 ? -5.183 6.213 -5.863 1.00 80.06 184 TYR A N 1
ATOM 1395 C CA . TYR A 1 184 ? -4.903 7.330 -6.750 1.00 80.06 184 TYR A CA 1
ATOM 1396 C C . TYR A 1 184 ? -3.413 7.632 -6.862 1.00 80.06 184 TYR A C 1
ATOM 1398 O O . TYR A 1 184 ? -2.577 7.204 -6.062 1.00 80.06 184 TYR A O 1
ATOM 1406 N N . SER A 1 185 ? -3.111 8.375 -7.917 1.00 76.12 185 SER A N 1
ATOM 1407 C CA . SER A 1 185 ? -1.788 8.789 -8.340 1.00 76.12 185 SER A CA 1
ATOM 1408 C C . SER A 1 185 ? -1.937 10.198 -8.955 1.00 76.12 185 SER A C 1
ATOM 1410 O O . SER A 1 185 ? -2.889 10.421 -9.699 1.00 76.12 185 SER A O 1
ATOM 1412 N N . PHE A 1 186 ? -1.058 11.140 -8.609 1.00 60.12 186 PHE A N 1
ATOM 1413 C CA . PHE A 1 186 ? -0.941 12.506 -9.136 1.00 60.12 186 PHE A CA 1
ATOM 1414 C C . PHE A 1 186 ? -0.157 12.650 -10.439 1.00 60.12 186 PHE A C 1
ATOM 1416 O O . PHE A 1 186 ? 1.061 12.412 -10.402 1.00 60.12 186 PHE A O 1
#

Sequence (186 aa):
MAQRRGSSTRATDKYPGYDIENCEKESVAACIAWCAEADECAAANWYNAGPQGADLNYCWLKSDYGEVRKTKDAQSVNIPILNAQLLKSFKADVSPDTVNKTVAGMLGLKNSCVHPASQKPYIKSLTGGPDNSPEGMQAGIQYGFVAEFENPGDRDFYVAEDKAHQAFKDSLSGTLEKVIVVDYSF

Secondary structure (DSSP, 8-state):
----------SSS---S-EEEEEE-S-HHHHHHHHHHSTTEEEEEEE--BTTTBSS-EEEEEE-TT-----S---S----EEEEEEEEEE-TTS-HHHHHHHHHHHHHHHHH-B-TTT-SB-EEEEEEEE---TTS-STT--EEEEEEESSHHHHHHHHHT-HHHHHHHHHTTTTEEEEEEEEE--

Organism: NCBI:txid155417

pLDDT: mean 79.54, std 15.64, range [32.34, 96.88]

Foldseek 3Di:
DDDDPDQPEDQDDDDLADFAEKDFDPDSVRLSVVLVVDPQFRYKHWDQQDPPDHNTIMITGGGDNQDDHDYPPPPDDLWFWKKKKFFQDFPPPDDPVLVVVLVVLQQCCQALQADPNNRGRFFPHKDKDFDDDPPPPCNRTTMMMITTGSDVSSVCCLVPPRPSSVVSVVSCVPGGDDMDIDIDTD

InterPro domains:
  IPR011008 Dimeric alpha-beta barrel [SSF54909] (87-184)
  IPR013097 Stress responsive alpha+beta-barrel [PF07876] (86-185)
  IPR013097 Stress responsive alpha+beta-barrel [PS51502] (81-184)
  IPR013097 Stress responsive alpha+beta-barrel [SM00886] (82-186)
  IPR044662 Stress-response A/B barrel domain-containing protein HS1/DABB1-like [PTHR33178] (86-185)